Protein 5A8U (pdb70)

Solvent-accessible surface area: 14547 Å² total; per-residue (Å²): 214,38,168,88,87,84,130,147,109,136,99,106,56,82,81,108,154,96,52,91,108,73,46,38,25,124,7,40,0,19,0,3,0,0,0,21,4,104,82,36,18,1,0,0,4,0,30,64,2,21,21,11,4,34,24,76,5,82,15,99,21,0,14,20,1,1,131,92,14,61,19,202,154,53,107,85,79,42,99,27,16,8,83,84,3,29,90,26,23,72,146,99,160,39,34,123,74,46,142,130,97,4,44,2,8,4,72,0,0,6,0,5,0,31,8,7,3,54,42,109,31,0,68,4,34,18,38,5,35,65,48,24,9,23,45,50,131,128,164,38,46,25,68,146,220,82,23,103,108,73,7,87,96,4,78,11,22,112,119,12,79,72,1,124,100,117,115,146,38,15,0,26,1,21,80,7,132,10,51,75,128,130,0,4,97,34,0,13,3,7,2,32,0,67,10,114,63,110,43,112,100,104,42,78,19,72,187,32,41,197,68,2,109,56,10,87,150,70,79,112,65,68,26,35,28,46,107,61,25,129,38,0,15,75,92,12,0,93,90,91,112,9,5,1,22,34,72,185,48,155,59,50

B-factor: mean 13.14, std 9.51, range [2.96, 59.48]

Nearest PDB structures (foldseek):
  5a8u-assembly1_A  TM=1.004E+00  e=9.396E-57  Orgyia pseudotsugata cypovirus 5
  5a99-assembly1_A  TM=9.406E-01  e=1.072E-22  Operophtera brumata cypovirus 19
  4otv-assembly1_A  TM=9.245E-01  e=1.984E-17  Operophtera brumata cypovirus 18
  5axv-assembly1_A  TM=9.282E-01  e=4.298E-17  Bombyx mori cypovirus 1
  5a8s-assembly1_A  TM=8.450E-01  e=2.642E-14  Antheraea mylitta cypovirus 4

Secondary structure (DSSP, 8-state):
--SSHHHHHHHHHHHHHHHHGGGSTTS-EEEEEEEE-TTS-EEEEEEEESSEEEEEE-HHHHSSS-SSS--TTS-SS-TTSSHHHHHHHHSTT---S--SS-TTS-SEEEEEEESSB-GGG-EEEEE-TTSPEE-SSS--EE-TTT--SS-GGGB-GGGSEEEEETTEEEEEEEEEE-SSSSS-SS-EEEEEEEBPPSSSS-TTSGGGHHHHHHHTTSSPPEEEEESSHHHHIIIIIHHHT---B-TTS-B-

Sequence (252 aa):
HGLDDAQYLQQKAHNKRISEFRSSSNSGINVTVVLKYTNGVVQVYNWQGTEVIAGSLNRQLMKFPNYMNPDKHGRIEWPGEGVEHQHGLIRSNGGNGSYDIGAGDPYAMQFIVQGSVDWNATRLRFFGPDGSRWMPDDQGGASVRAGLLNAAEDIINSKMQPLYFCDRMAGKSYYVRFDDKYAPRFPTIGFEVYRYRVGATNEMGGESARTAVASLISFPTFSTAYVNEKVAVENFFQPRELVYQNSYGYTV

Organism: Orgyia pseudotsugata cypovirus (NCBI:txid31592)

Radius of gyration: 20.4 Å; Cα contacts (8 Å, |Δi|>4): 486; chains: 1; bounding box: 39×67×50 Å

Foldseek 3Di:
DPPCVVVVVVVVVVVCCVVCCLQPLPDKKKKKKWFAFPLFKIKIKIFIFRFKEKDWFALQRQWPPHPVEHPPVRHHADVQGPDQVLLCQLDPVRHPRHDPADSGQTFKMKIKIFTQWPLQPKFKFKAGNNRFGDDAPQPGGHDPVPDDPDDPVRRCSVQWAFFDDPPDGGITMHMDTCDSHSGHVRIIIIIMIGHDHPDDDDCCDDVNVVVNVVRHPPTDMDIYMDSHPVCCCVPPCVVVVHWDQDPVRDID

Structure (mmCIF, N/CA/C/O backbone):
data_5A8U
#
_entry.id   5A8U
#
_cell.length_a   102.320
_cell.length_b   102.320
_cell.length_c   102.320
_cell.angle_alpha   90.00
_cell.angle_beta   90.00
_cell.angle_gamma   90.00
#
_symmetry.space_group_name_H-M   'I 2 3'
#
loop_
_entity.id
_entity.type
_entity.pdbx_description
1 polymer POLYHEDRIN
2 water water
#
loop_
_atom_site.group_PDB
_atom_site.id
_atom_site.type_symbol
_atom_site.label_atom_id
_atom_site.label_alt_id
_atom_site.label_comp_id
_atom_site.label_asym_id
_atom_site.label_entity_id
_atom_site.label_seq_id
_atom_site.pdbx_PDB_ins_code
_atom_site.Cartn_x
_atom_site.Cartn_y
_atom_site.Cartn_z
_atom_site.occupancy
_atom_site.B_iso_or_equiv
_atom_site.auth_seq_id
_atom_site.auth_comp_id
_atom_site.auth_asym_id
_atom_site.auth_atom_id
_atom_site.pdbx_PDB_model_num
ATOM 4 N N . HIS A 1 2 ? 50.346 56.889 -16.941 1.00 43.82 2 HIS A N 1
ATOM 5 C CA . HIS A 1 2 ? 49.862 56.468 -15.643 1.00 46.05 2 HIS A CA 1
ATOM 6 C C . HIS A 1 2 ? 49.778 57.666 -14.739 1.00 37.20 2 HIS A C 1
ATOM 7 O O . HIS A 1 2 ? 50.303 58.745 -15.077 1.00 38.35 2 HIS A O 1
ATOM 14 N N . GLY A 1 3 ? 49.203 57.504 -13.556 1.00 42.22 3 GLY A N 1
ATOM 15 C CA . GLY A 1 3 ? 48.409 56.340 -13.259 1.00 35.98 3 GLY A CA 1
ATOM 16 C C . GLY A 1 3 ? 47.000 56.866 -13.338 1.00 26.22 3 GLY A C 1
ATOM 17 O O . GLY A 1 3 ? 46.562 57.653 -12.499 1.00 33.92 3 GLY A O 1
ATOM 18 N N . LEU A 1 4 ? 46.287 56.423 -14.360 1.00 25.49 4 LEU A N 1
ATOM 19 C CA . LEU A 1 4 ? 44.920 56.859 -14.580 1.00 27.34 4 LEU A CA 1
ATOM 20 C C . LEU A 1 4 ? 43.930 56.259 -13.589 1.00 25.89 4 LEU A C 1
ATOM 21 O O . LEU A 1 4 ? 42.954 56.906 -13.214 1.00 23.67 4 LEU A O 1
ATOM 26 N N . ASP A 1 5 ? 44.152 55.006 -13.206 1.00 14.70 5 ASP A N 1
ATOM 27 C CA . ASP A 1 5 ? 43.147 54.290 -12.415 1.00 9.84 5 ASP A CA 1
ATOM 28 C C . ASP A 1 5 ? 43.670 53.741 -11.091 1.00 14.39 5 ASP A C 1
ATOM 29 O O . ASP A 1 5 ? 43.165 52.737 -10.584 1.00 11.19 5 ASP A O 1
ATOM 34 N N . ASP A 1 6 ? 44.667 54.413 -10.528 1.00 11.90 6 ASP A N 1
ATOM 35 C CA . ASP A 1 6 ? 45.209 54.021 -9.235 1.00 11.58 6 ASP A CA 1
ATOM 36 C C . ASP A 1 6 ? 44.153 54.035 -8.118 1.00 15.21 6 ASP A C 1
ATOM 37 O O . ASP A 1 6 ? 44.214 53.224 -7.189 1.00 10.66 6 ASP A O 1
ATOM 42 N N . ALA A 1 7 ? 43.182 54.940 -8.200 1.00 11.36 7 ALA A N 1
ATOM 43 C CA . ALA A 1 7 ? 42.147 54.999 -7.161 1.00 13.22 7 ALA A CA 1
ATOM 44 C C . ALA A 1 7 ? 41.234 53.763 -7.208 1.00 12.15 7 ALA A C 1
ATOM 45 O O . ALA A 1 7 ? 40.853 53.204 -6.168 1.00 10.33 7 ALA A O 1
ATOM 47 N N . GLN A 1 8 ? 40.868 53.349 -8.415 1.00 10.22 8 GLN A N 1
ATOM 48 C CA . GLN A 1 8 ? 40.065 52.139 -8.578 1.00 9.75 8 GLN A CA 1
ATOM 49 C C . GLN A 1 8 ? 40.861 50.921 -8.124 1.00 11.35 8 GLN A C 1
ATOM 50 O O . GLN A 1 8 ? 40.333 50.017 -7.474 1.00 10.96 8 GLN A O 1
ATOM 56 N N . TYR A 1 9 ? 42.138 50.894 -8.482 1.00 8.32 9 TYR A N 1
ATOM 57 C CA . TYR A 1 9 ? 43.030 49.817 -8.056 1.00 7.51 9 TYR A CA 1
ATOM 58 C C . TYR A 1 9 ? 43.101 49.749 -6.531 1.00 10.05 9 TYR A C 1
ATOM 59 O O . TYR A 1 9 ? 42.941 48.677 -5.965 1.00 9.96 9 TYR A O 1
ATOM 68 N N . LEU A 1 10 ? 43.333 50.892 -5.877 1.00 10.03 10 LEU A N 1
ATOM 69 C CA . LEU A 1 10 ? 43.486 50.910 -4.412 1.00 9.38 10 LEU A CA 1
ATOM 70 C C . LEU A 1 10 ? 42.211 50.465 -3.720 1.00 12.85 10 LEU A C 1
ATOM 71 O O . LEU A 1 10 ? 42.251 49.733 -2.726 1.00 12.80 10 LEU A O 1
ATOM 76 N N . GLN A 1 11 ? 41.081 50.906 -4.256 1.00 9.32 11 GLN A N 1
ATOM 77 C CA . GLN A 1 11 ? 39.789 50.583 -3.681 1.00 7.81 11 GLN A CA 1
ATOM 78 C C . GLN A 1 11 ? 39.567 49.082 -3.764 1.00 12.59 11 GLN A C 1
ATOM 79 O O . GLN A 1 11 ? 39.137 48.464 -2.793 1.00 10.95 11 GLN A O 1
ATOM 85 N N . GLN A 1 12 ? 39.877 48.490 -4.914 1.00 9.48 12 GLN A N 1
ATOM 86 C CA . GLN A 1 12 ? 39.784 47.038 -5.035 1.00 7.68 12 GLN A CA 1
ATOM 87 C C . GLN A 1 12 ? 40.732 46.332 -4.056 1.00 12.29 12 GLN A C 1
ATOM 88 O O . GLN A 1 12 ? 40.343 45.371 -3.417 1.00 8.35 12 GLN A O 1
ATOM 94 N N . LYS A 1 13 ? 41.970 46.815 -3.952 1.00 10.75 13 LYS A N 1
ATOM 95 C CA . LYS A 1 13 ? 42.918 46.298 -2.962 1.00 13.95 13 LYS A CA 1
ATOM 96 C C . LYS A 1 13 ? 42.419 46.413 -1.508 1.00 13.28 13 LYS A C 1
ATOM 97 O O . LYS A 1 13 ? 42.589 45.480 -0.718 1.00 16.82 13 LYS A O 1
ATOM 103 N N . ALA A 1 14 ? 41.819 47.553 -1.158 1.00 12.34 14 ALA A N 1
ATOM 104 C CA . ALA A 1 14 ? 41.245 47.757 0.176 1.00 12.85 14 ALA A CA 1
ATOM 105 C C . ALA A 1 14 ? 40.076 46.807 0.429 1.00 16.79 14 ALA A C 1
ATOM 106 O O . ALA A 1 14 ? 39.899 46.298 1.538 1.00 15.97 14 ALA A O 1
ATOM 108 N N . HIS A 1 15 ? 39.279 46.574 -0.609 1.00 12.50 15 HIS A N 1
ATOM 109 C CA . HIS A 1 15 ? 38.198 45.598 -0.546 1.00 12.33 15 HIS A CA 1
ATOM 110 C C . HIS A 1 15 ? 38.734 44.190 -0.329 1.00 14.99 15 HIS A C 1
ATOM 111 O O . HIS A 1 15 ? 38.222 43.448 0.522 1.00 11.76 15 HIS A O 1
ATOM 118 N N . ASN A 1 16 ? 39.760 43.815 -1.095 1.00 8.61 16 ASN A N 1
ATOM 119 C CA . ASN A 1 16 ? 40.359 42.490 -0.956 1.00 12.15 16 ASN A CA 1
ATOM 120 C C . ASN A 1 16 ? 40.990 42.283 0.415 1.00 16.60 16 ASN A C 1
ATOM 121 O O . ASN A 1 16 ? 40.883 41.197 0.987 1.00 15.50 16 ASN A O 1
ATOM 126 N N . LYS A 1 17 ? 41.641 43.328 0.932 1.00 15.00 17 LYS A N 1
ATOM 127 C CA . LYS A 1 17 ? 42.279 43.274 2.251 1.00 16.50 17 LYS A CA 1
ATOM 128 C C . LYS A 1 17 ? 41.233 43.124 3.344 1.00 18.20 17 LYS A C 1
ATOM 129 O O . LYS A 1 17 ? 41.395 42.330 4.273 1.00 19.07 17 LYS A O 1
ATOM 135 N N . ARG A 1 18 ? 40.164 43.900 3.236 1.00 16.56 18 ARG A N 1
ATOM 136 C CA . ARG A 1 18 ? 39.108 43.871 4.238 1.00 20.07 18 ARG A CA 1
ATOM 137 C C . ARG A 1 18 ? 38.521 42.470 4.351 1.00 22.04 18 ARG A C 1
ATOM 138 O O . ARG A 1 18 ? 38.430 41.900 5.439 1.00 16.70 18 ARG A O 1
ATOM 146 N N . ILE A 1 19 ? 38.121 41.915 3.215 1.00 15.49 19 ILE A N 1
ATOM 147 C CA . ILE A 1 19 ? 37.427 40.632 3.220 1.00 18.36 19 ILE A CA 1
ATOM 148 C C . ILE A 1 19 ? 38.339 39.502 3.724 1.00 19.81 19 ILE A C 1
ATOM 149 O O . ILE A 1 19 ? 37.894 38.609 4.439 1.00 21.36 19 ILE A O 1
ATOM 154 N N . SER A 1 20 ? 39.616 39.564 3.370 1.00 15.14 20 SER A N 1
ATOM 155 C CA . SER A 1 20 ? 40.576 38.535 3.761 1.00 16.70 20 SER A CA 1
ATOM 156 C C . SER A 1 20 ? 40.969 38.623 5.236 1.00 18.70 20 SER A C 1
ATOM 157 O O . SER A 1 20 ? 41.114 37.600 5.917 1.00 25.36 20 SER A O 1
ATOM 160 N N . GLU A 1 21 ? 41.156 39.845 5.726 1.00 15.89 21 GLU A N 1
ATOM 161 C CA . GLU A 1 21 ? 41.571 40.035 7.104 1.00 14.22 21 GLU A CA 1
ATOM 162 C C . GLU A 1 21 ? 40.407 39.955 8.087 1.00 13.16 21 GLU A C 1
ATOM 163 O O . GLU A 1 21 ? 40.616 39.689 9.268 1.00 13.47 21 GLU A O 1
ATOM 169 N N . PHE A 1 22 ? 39.188 40.160 7.595 1.00 17.14 22 PHE A N 1
ATOM 170 C CA . PHE A 1 22 ? 38.012 40.119 8.456 1.00 17.05 22 PHE A CA 1
ATOM 171 C C . PHE A 1 22 ? 37.833 38.767 9.153 1.00 13.57 22 PHE A C 1
ATOM 172 O O . PHE A 1 22 ? 37.241 38.690 10.233 1.00 11.00 22 PHE A O 1
ATOM 180 N N . ARG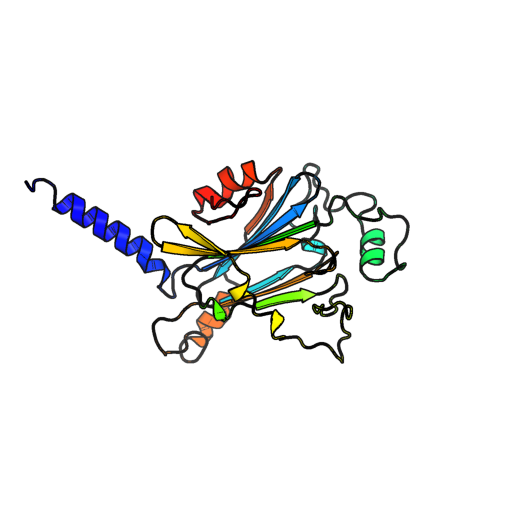 A 1 23 ? 38.336 37.704 8.530 1.00 13.35 23 ARG A N 1
ATOM 181 C CA . ARG A 1 23 ? 38.308 36.382 9.147 1.00 16.32 23 ARG A CA 1
ATOM 182 C C . ARG A 1 23 ? 38.900 36.408 10.559 1.00 14.03 23 ARG A C 1
ATOM 183 O O . ARG A 1 23 ? 38.564 35.567 11.386 1.00 9.92 23 ARG A O 1
ATOM 191 N N . SER A 1 24 ? 39.787 37.368 10.821 1.00 12.52 24 SER A N 1
ATOM 192 C CA . SER A 1 24 ? 40.411 37.515 12.136 1.00 12.10 24 SER A CA 1
ATOM 193 C C . SER A 1 24 ? 39.511 38.151 13.186 1.00 13.24 24 SER A C 1
ATOM 194 O O . SER A 1 24 ? 39.850 38.115 14.370 1.00 11.54 24 SER A O 1
ATOM 197 N N . SER A 1 25 ? 38.390 38.744 12.761 1.00 10.62 25 SER A N 1
ATOM 198 C CA . SER A 1 25 ? 37.466 39.419 13.687 1.00 9.88 25 SER A CA 1
ATOM 199 C C . SER A 1 25 ? 36.723 38.380 14.508 1.00 11.34 25 SER A C 1
ATOM 200 O O . SER A 1 25 ? 36.291 37.371 13.962 1.00 10.23 25 SER A O 1
ATOM 203 N N . SER A 1 26 ? 36.573 38.629 15.811 1.00 13.53 26 SER A N 1
ATOM 204 C CA . SER A 1 26 ? 35.789 37.736 16.642 1.00 14.19 26 SER A CA 1
ATOM 205 C C . SER A 1 26 ? 34.338 37.698 16.190 1.00 14.67 26 SER A C 1
ATOM 206 O O . SER A 1 26 ? 33.594 36.840 16.621 1.00 14.67 26 SER A O 1
ATOM 209 N N . ASN A 1 27 ? 33.933 38.632 15.333 1.00 11.11 27 ASN A N 1
ATOM 210 C CA . ASN A 1 27 ? 32.556 38.646 14.847 1.00 9.95 27 ASN A CA 1
ATOM 211 C C . ASN A 1 27 ? 32.368 38.110 13.422 1.00 6.49 27 ASN A C 1
ATOM 212 O O . ASN A 1 27 ? 31.261 38.143 12.881 1.00 11.22 27 ASN A O 1
ATOM 217 N N . SER A 1 28 ? 33.452 37.598 12.839 1.00 6.75 28 SER A N 1
ATOM 218 C CA . SER A 1 28 ? 33.350 36.812 11.609 1.00 8.82 28 SER A CA 1
ATOM 219 C C . SER A 1 28 ? 32.968 35.386 11.972 1.00 11.22 28 SER A C 1
ATOM 220 O O . SER A 1 28 ? 32.877 35.034 13.151 1.00 11.59 28 SER A O 1
ATOM 223 N N . GLY A 1 29 ? 32.748 34.561 10.960 1.00 10.77 29 GLY A N 1
ATOM 224 C CA . GLY A 1 29 ? 32.372 33.185 11.201 1.00 12.18 29 GLY A CA 1
ATOM 225 C C . GLY A 1 29 ? 33.515 32.195 11.126 1.00 7.88 29 GLY A C 1
ATOM 226 O O . GLY A 1 29 ? 34.436 32.346 10.327 1.00 11.99 29 GLY A O 1
ATOM 227 N N . ILE A 1 30 ? 33.455 31.180 11.984 1.00 7.80 30 ILE A N 1
ATOM 228 C CA . ILE A 1 30 ? 34.288 29.994 11.852 1.00 5.42 30 ILE A CA 1
ATOM 229 C C . ILE A 1 30 ? 33.326 28.873 11.476 1.00 7.75 30 ILE A C 1
ATOM 230 O O . ILE A 1 30 ? 32.181 28.861 11.935 1.00 9.28 30 ILE A O 1
ATOM 235 N N . ASN A 1 31 ? 33.772 27.971 10.606 1.00 7.68 31 ASN A N 1
ATOM 236 C CA . ASN A 1 31 ? 32.920 26.896 10.101 1.00 7.83 31 ASN A CA 1
ATOM 237 C C . ASN A 1 31 ? 33.537 25.551 10.408 1.00 8.11 31 ASN A C 1
ATOM 238 O O . ASN A 1 31 ? 34.740 25.362 10.276 1.00 8.46 31 ASN A O 1
ATOM 243 N N . VAL A 1 32 ? 32.698 24.618 10.819 1.00 6.36 32 VAL A N 1
ATOM 244 C CA . VAL A 1 32 ? 33.105 23.237 10.982 1.00 5.78 32 VAL A CA 1
ATOM 245 C C . VAL A 1 32 ? 32.132 22.425 10.153 1.00 4.19 32 VAL A C 1
ATOM 246 O O . VAL A 1 32 ? 30.919 22.582 10.283 1.00 5.61 32 VAL A O 1
ATOM 250 N N . THR A 1 33 ? 32.665 21.590 9.267 1.00 4.17 33 THR A N 1
ATOM 251 C CA . THR A 1 33 ? 31.839 20.753 8.421 1.00 5.18 33 THR A CA 1
ATOM 252 C C . THR A 1 33 ? 32.243 19.294 8.621 1.00 6.84 33 THR A C 1
ATOM 253 O O . THR A 1 33 ? 33.433 18.944 8.653 1.00 5.31 33 THR A O 1
ATOM 257 N N . VAL A 1 34 ? 31.241 18.458 8.832 1.00 5.40 34 VAL A N 1
ATOM 258 C CA . VAL A 1 34 ? 31.460 17.024 8.824 1.00 5.81 34 VAL A CA 1
ATOM 259 C C . VAL A 1 34 ? 30.837 16.482 7.557 1.00 5.79 34 VAL A C 1
ATOM 260 O O . VAL A 1 34 ? 29.651 16.706 7.290 1.00 5.56 34 VAL A O 1
ATOM 264 N N . VAL A 1 35 ? 31.648 15.801 6.756 1.00 4.73 35 VAL A N 1
ATOM 265 C CA . VAL A 1 35 ? 31.145 15.201 5.530 1.00 3.92 35 VAL A CA 1
ATOM 266 C C . VAL A 1 35 ? 31.237 13.695 5.640 1.00 4.91 35 VAL A C 1
ATOM 267 O O . VAL A 1 35 ? 32.329 13.147 5.742 1.00 5.69 35 VAL A O 1
ATOM 271 N N . LEU A 1 36 ? 30.094 13.028 5.635 1.00 3.52 36 LEU A N 1
ATOM 272 C CA . LEU A 1 36 ? 30.072 11.572 5.782 1.00 4.93 36 LEU A CA 1
ATOM 273 C C . LEU A 1 36 ? 29.959 10.918 4.425 1.00 5.42 36 LEU A C 1
ATOM 274 O O . LEU A 1 36 ? 29.190 11.379 3.590 1.00 5.85 36 LEU A O 1
ATOM 279 N N . LYS A 1 37 ? 30.724 9.850 4.203 1.00 4.80 37 LYS A N 1
ATOM 280 C CA . LYS A 1 37 ? 30.750 9.233 2.881 1.00 4.81 37 LYS A CA 1
ATOM 281 C C . LYS A 1 37 ? 30.187 7.822 2.936 1.00 5.66 37 LYS A 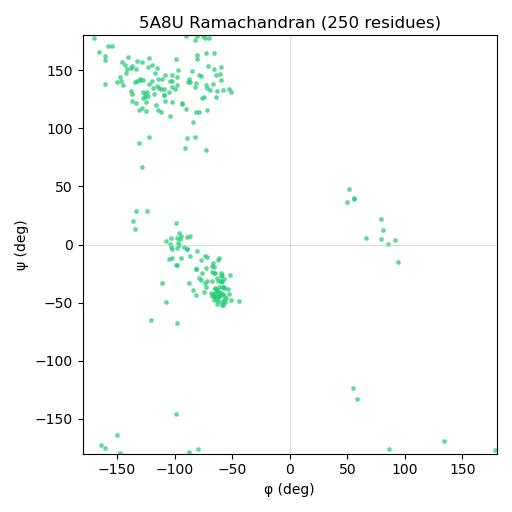C 1
ATOM 282 O O . LYS A 1 37 ? 30.517 7.059 3.856 1.00 6.38 37 LYS A O 1
ATOM 288 N N . TYR A 1 38 ? 29.352 7.492 1.951 1.00 3.42 38 TYR A N 1
ATOM 289 C CA . TYR A 1 38 ? 28.641 6.216 1.898 1.00 6.44 38 TYR A CA 1
ATOM 290 C C . TYR A 1 38 ? 29.045 5.471 0.639 1.00 6.64 38 TYR A C 1
ATOM 291 O O . TYR A 1 38 ? 29.476 6.082 -0.331 1.00 6.69 38 TYR A O 1
ATOM 300 N N . THR A 1 39 ? 28.931 4.151 0.680 1.00 5.67 39 THR A N 1
ATOM 301 C CA . THR A 1 39 ? 29.456 3.325 -0.403 1.00 6.04 39 THR A CA 1
ATOM 302 C C . THR A 1 39 ? 28.639 3.424 -1.692 1.00 8.39 39 THR A C 1
ATOM 303 O O . THR A 1 39 ? 29.085 2.963 -2.734 1.00 12.39 39 THR A O 1
ATOM 307 N N . ASN A 1 40 ? 27.461 4.037 -1.619 1.00 8.29 40 ASN A N 1
ATOM 308 C CA . ASN A 1 40 ? 26.682 4.343 -2.825 1.00 6.62 40 ASN A CA 1
ATOM 309 C C . ASN A 1 40 ? 27.016 5.720 -3.435 1.00 6.30 40 ASN A C 1
ATOM 310 O O . ASN A 1 40 ? 26.369 6.158 -4.388 1.00 10.63 40 ASN A O 1
ATOM 315 N N . GLY A 1 41 ? 28.032 6.382 -2.889 1.00 5.37 41 GLY A N 1
ATOM 316 C CA . GLY A 1 41 ? 28.491 7.662 -3.411 1.00 6.78 41 GLY A CA 1
ATOM 317 C C . GLY A 1 41 ? 27.858 8.856 -2.711 1.00 5.74 41 GLY A C 1
ATOM 318 O O . GLY A 1 41 ? 28.315 9.982 -2.866 1.00 4.34 41 GLY A O 1
ATOM 319 N N . VAL A 1 42 ? 26.782 8.634 -1.961 1.00 3.26 42 VAL A N 1
ATOM 320 C CA . VAL A 1 42 ? 26.133 9.736 -1.257 1.00 5.83 42 VAL A CA 1
ATOM 321 C C . VAL A 1 42 ? 27.117 10.402 -0.287 1.00 5.74 42 VAL A C 1
ATOM 322 O O . VAL A 1 42 ? 27.958 9.731 0.332 1.00 4.97 42 VAL A O 1
ATOM 326 N N . VAL A 1 43 ? 27.038 11.730 -0.184 1.00 5.55 43 VAL A N 1
ATOM 327 C CA . VAL A 1 43 ? 27.727 12.413 0.912 1.00 5.43 43 VAL A CA 1
ATOM 328 C C . VAL A 1 43 ? 26.698 13.136 1.762 1.00 7.31 43 VAL A C 1
ATOM 329 O O . VAL A 1 43 ? 25.776 13.771 1.228 1.00 8.69 43 VAL A O 1
ATOM 333 N N . GLN A 1 44 ? 26.822 12.994 3.081 1.00 4.51 44 GLN A N 1
ATOM 334 C CA . GLN A 1 44 ? 25.934 13.708 3.988 1.00 4.78 44 GLN A CA 1
ATOM 335 C C . GLN A 1 44 ? 26.734 14.781 4.689 1.00 5.67 44 GLN A C 1
ATOM 336 O O . GLN A 1 44 ? 27.784 14.499 5.270 1.00 6.43 44 GLN A O 1
ATOM 342 N N . VAL A 1 45 ? 26.212 16.003 4.647 1.00 3.04 45 VAL A N 1
ATOM 343 C CA . VAL A 1 45 ? 26.909 17.188 5.128 1.00 4.36 45 VAL A CA 1
ATOM 344 C C . VAL A 1 45 ? 26.233 17.746 6.370 1.00 5.75 45 VAL A C 1
ATOM 345 O O . VAL A 1 45 ? 25.011 17.890 6.416 1.00 5.39 45 VAL A O 1
ATOM 349 N N . TYR A 1 46 ? 27.043 18.060 7.371 1.00 4.79 46 TYR A N 1
ATOM 350 C CA . TYR A 1 46 ? 26.609 18.857 8.508 1.00 6.01 46 TYR A CA 1
ATOM 351 C C . TYR A 1 46 ? 27.588 20.003 8.646 1.00 6.80 46 TYR A C 1
ATOM 352 O O . TYR A 1 46 ? 28.794 19.777 8.721 1.00 5.71 46 TYR A O 1
ATOM 361 N N . ASN A 1 47 ? 27.068 21.229 8.668 1.00 5.27 47 ASN A N 1
ATOM 362 C CA . ASN A 1 47 ? 27.871 22.444 8.758 1.00 5.97 47 ASN A CA 1
ATOM 363 C C . ASN A 1 47 ? 27.434 23.316 9.941 1.00 8.04 47 ASN A C 1
ATOM 364 O O . ASN A 1 47 ? 26.303 23.787 9.991 1.00 8.16 47 ASN A O 1
ATOM 369 N N . TRP A 1 48 ? 28.333 23.472 10.908 1.00 7.47 48 TRP A N 1
ATOM 370 C CA . TRP A 1 48 ? 28.127 24.354 12.066 1.00 8.09 48 TRP A CA 1
ATOM 371 C C . TRP A 1 48 ? 28.896 25.673 11.889 1.00 7.53 48 TRP A C 1
ATOM 372 O O . TRP A 1 48 ? 29.985 25.688 11.322 1.00 9.31 48 TRP A O 1
ATOM 383 N N . GLN A 1 49 ? 28.340 26.777 12.394 1.00 8.38 49 GLN A N 1
ATOM 384 C CA . GLN A 1 49 ? 29.029 28.059 12.358 1.00 9.13 49 GLN A CA 1
ATOM 385 C C . GLN A 1 49 ? 29.031 28.644 13.762 1.00 8.73 49 GLN A C 1
ATOM 386 O O . GLN A 1 49 ? 28.186 28.297 14.586 1.00 7.81 49 GLN A O 1
ATOM 392 N N . GLY A 1 50 ? 29.975 29.535 14.039 1.00 8.10 50 GLY A N 1
ATOM 393 C CA . GLY A 1 50 ? 30.014 30.204 15.331 1.00 6.27 50 GLY A CA 1
ATOM 394 C C . GLY A 1 50 ? 31.035 31.325 15.284 1.00 7.56 50 GLY A C 1
ATOM 395 O O . GLY A 1 50 ? 31.691 31.517 14.276 1.00 7.75 50 GLY A O 1
ATOM 396 N N . THR A 1 51 ? 31.162 32.070 16.374 1.00 4.23 51 THR A N 1
ATOM 397 C CA . THR A 1 51 ? 32.078 33.195 16.406 1.00 6.87 51 THR A CA 1
ATOM 398 C C . THR A 1 51 ? 33.304 32.887 17.263 1.00 10.72 51 THR A C 1
ATOM 399 O O . THR A 1 51 ? 34.421 33.083 16.816 1.00 8.99 51 THR A O 1
ATOM 403 N N . GLU A 1 52 ? 33.095 32.383 18.478 1.00 6.75 52 GLU A N 1
ATOM 404 C CA . GLU A 1 52 ? 34.191 32.176 19.428 1.00 3.68 52 GLU A CA 1
ATOM 405 C C . GLU A 1 52 ? 34.463 30.701 19.654 1.00 6.52 52 GLU A C 1
ATOM 406 O O . GLU A 1 52 ? 35.593 30.286 19.920 1.00 5.10 52 GLU A O 1
ATOM 412 N N . VAL A 1 53 ? 33.400 29.913 19.597 1.00 7.84 53 VAL A N 1
ATOM 413 C CA . VAL A 1 53 ? 33.507 28.502 19.882 1.00 8.76 53 VAL A CA 1
ATOM 414 C C . VAL A 1 53 ? 32.505 27.766 19.009 1.00 10.88 53 VAL A C 1
ATOM 415 O O . VAL A 1 53 ? 31.389 28.236 18.743 1.00 11.32 53 VAL A O 1
ATOM 419 N N . ILE A 1 54 ? 32.927 26.622 18.516 1.00 6.12 54 ILE A N 1
ATOM 420 C CA . ILE A 1 54 ? 32.016 25.790 17.771 1.00 5.49 54 ILE A CA 1
ATOM 421 C C . ILE A 1 54 ? 32.172 24.365 18.288 1.00 7.26 54 ILE A C 1
ATOM 422 O O . ILE A 1 54 ? 33.261 23.807 18.271 1.00 9.62 54 ILE A O 1
ATOM 427 N N . ALA A 1 55 ? 31.067 23.799 18.763 1.00 6.56 55 ALA A N 1
ATOM 428 C CA . ALA A 1 55 ? 31.081 22.528 19.461 1.00 5.72 55 ALA A CA 1
ATOM 429 C C . ALA A 1 55 ? 29.848 21.772 19.012 1.00 6.78 55 ALA A C 1
ATOM 430 O O . ALA A 1 55 ? 28.825 22.374 18.691 1.00 8.10 55 ALA A O 1
ATOM 432 N N . GLY A 1 56 ? 29.925 20.449 19.013 1.00 5.33 56 GLY A N 1
ATOM 433 C CA . GLY A 1 56 ? 28.787 19.689 18.547 1.00 5.93 56 GLY A CA 1
ATOM 434 C C . GLY A 1 56 ? 29.103 18.210 18.583 1.00 5.55 56 GLY A C 1
ATOM 435 O O . GLY A 1 56 ? 30.180 17.806 19.037 1.00 6.12 56 GLY A O 1
ATOM 436 N N . SER A 1 57 ? 28.151 17.414 18.114 1.00 6.14 57 SER A N 1
ATOM 437 C CA . SER A 1 57 ? 28.283 15.973 18.147 1.00 4.71 57 SER A CA 1
ATOM 438 C C . SER A 1 57 ? 27.312 15.353 17.152 1.00 4.65 57 SER A C 1
ATOM 439 O O . SER A 1 57 ? 26.360 15.997 16.718 1.00 6.20 57 SER A O 1
ATOM 442 N N . LEU A 1 58 ? 27.554 14.099 16.797 1.00 4.60 58 LEU A N 1
ATOM 443 C CA . LEU A 1 58 ? 26.583 13.352 16.012 1.00 5.86 58 LEU A CA 1
ATOM 444 C C . LEU A 1 58 ? 26.482 11.954 16.596 1.00 5.38 58 LEU A C 1
ATOM 445 O O . LEU A 1 58 ? 27.496 11.258 16.710 1.00 7.81 58 LEU A O 1
ATOM 450 N N . ASN A 1 59 ? 25.280 11.534 16.978 1.00 7.02 59 ASN A N 1
ATOM 451 C CA . ASN A 1 59 ? 25.113 10.139 17.379 1.00 5.70 59 ASN A CA 1
ATOM 452 C C . ASN A 1 59 ? 24.799 9.234 16.182 1.00 5.51 59 ASN A C 1
ATOM 453 O O . ASN A 1 59 ? 24.763 9.703 15.028 1.00 6.56 59 ASN A O 1
ATOM 458 N N . ARG A 1 60 ? 24.591 7.935 16.416 1.00 6.23 60 ARG A N 1
ATOM 459 C CA . ARG A 1 60 ? 24.434 7.040 15.261 1.00 8.51 60 ARG A CA 1
ATOM 460 C C . ARG A 1 60 ? 23.222 7.404 14.409 1.00 5.74 60 ARG A C 1
ATOM 461 O O . ARG A 1 60 ? 23.252 7.252 13.178 1.00 6.98 60 ARG A O 1
ATOM 469 N N . GLN A 1 61 ? 22.177 7.931 15.037 1.00 4.93 61 GLN A N 1
ATOM 470 C CA . GLN A 1 61 ? 20.981 8.302 14.278 1.00 5.31 61 GLN A CA 1
ATOM 471 C C . GLN A 1 61 ? 21.277 9.344 13.199 1.00 6.46 61 GLN A C 1
ATOM 472 O O . GLN A 1 61 ? 20.630 9.353 12.156 1.00 7.62 61 GLN A O 1
ATOM 478 N N . LEU A 1 62 ? 22.254 10.213 13.453 1.00 6.94 62 LEU A N 1
ATOM 479 C CA . LEU A 1 62 ? 22.666 11.200 12.451 1.00 6.60 62 LEU A CA 1
ATOM 480 C C . LEU A 1 62 ? 23.916 10.807 11.646 1.00 7.04 62 LEU A C 1
ATOM 481 O O . LEU A 1 62 ? 24.165 11.375 10.588 1.00 5.77 62 LEU A O 1
ATOM 486 N N . MET A 1 63 ? 24.698 9.847 12.140 1.00 4.56 63 MET A N 1
ATOM 487 C CA . MET A 1 63 ? 25.852 9.382 11.368 1.00 5.32 63 MET A CA 1
ATOM 488 C C . MET A 1 63 ? 25.411 8.551 10.165 1.00 4.49 63 MET A C 1
ATOM 489 O O . MET A 1 63 ? 26.091 8.522 9.140 1.00 5.58 63 MET A O 1
ATOM 494 N N . LYS A 1 64 ? 24.293 7.844 10.316 1.00 3.83 64 LYS A N 1
ATOM 495 C CA . LYS A 1 64 ? 23.753 7.013 9.247 1.00 5.58 64 LYS A CA 1
ATOM 496 C C . LYS A 1 64 ? 22.961 7.820 8.216 1.00 6.20 64 LYS A C 1
ATOM 497 O O . LYS A 1 64 ? 22.586 8.971 8.442 1.00 7.59 64 LYS A O 1
ATOM 503 N N . PHE A 1 65 ? 22.742 7.203 7.069 1.00 4.34 65 PHE A N 1
ATOM 504 C CA . PHE A 1 65 ? 21.838 7.732 6.057 1.00 6.95 65 PHE A CA 1
ATOM 505 C C . PHE A 1 65 ? 20.882 6.605 5.642 1.00 6.32 65 PHE A C 1
ATOM 506 O O . PHE A 1 65 ? 21.296 5.444 5.589 1.00 7.84 65 PHE A O 1
ATOM 514 N N . PRO A 1 66 ? 19.598 6.921 5.409 1.00 5.58 66 PRO A N 1
ATOM 515 C CA . PRO A 1 66 ? 18.933 8.201 5.657 1.00 5.33 66 PRO A CA 1
ATOM 516 C C . PRO A 1 66 ? 18.676 8.378 7.159 1.00 6.18 66 PRO A C 1
ATOM 517 O O . PRO A 1 66 ? 19.034 7.511 7.948 1.00 6.19 66 PRO A O 1
ATOM 521 N N . ASN A 1 67 ? 18.079 9.496 7.551 1.00 6.42 67 ASN A N 1
ATOM 522 C CA . ASN A 1 67 ? 17.743 9.704 8.957 1.00 5.83 67 ASN A CA 1
ATOM 523 C C . ASN A 1 67 ? 16.668 10.776 9.105 1.00 9.45 67 ASN A C 1
ATOM 524 O O . ASN A 1 67 ? 16.153 11.271 8.103 1.00 5.08 67 ASN A O 1
ATOM 529 N N . TYR A 1 68 ? 16.332 11.140 10.339 1.00 5.09 68 TYR A N 1
ATOM 530 C CA . TYR A 1 68 ? 15.244 12.089 10.535 1.00 6.82 68 TYR A CA 1
ATOM 531 C C . TYR A 1 68 ? 15.554 13.472 9.968 1.00 5.15 68 TYR A C 1
ATOM 532 O O . TYR A 1 68 ? 14.634 14.245 9.632 1.00 6.92 68 TYR A O 1
ATOM 541 N N . MET A 1 69 ? 16.845 13.781 9.854 1.00 4.59 69 MET A N 1
ATOM 542 C CA . MET A 1 69 ? 17.281 15.079 9.340 1.00 6.69 69 MET A CA 1
ATOM 543 C C . MET A 1 69 ? 17.245 15.076 7.816 1.00 7.94 69 MET A C 1
ATOM 544 O O . MET A 1 69 ? 16.810 16.043 7.195 1.00 7.53 69 MET A O 1
ATOM 549 N N . ASN A 1 70 ? 17.721 13.987 7.225 1.00 5.32 70 ASN A N 1
ATOM 550 C CA . ASN A 1 70 ? 17.782 13.853 5.774 1.00 8.38 70 ASN A CA 1
ATOM 551 C C . ASN A 1 70 ? 17.200 12.523 5.331 1.00 8.34 70 ASN A C 1
ATOM 552 O O . ASN A 1 70 ? 17.920 11.537 5.204 1.00 7.33 70 ASN A O 1
ATOM 557 N N . PRO A 1 71 ? 15.877 12.485 5.122 1.00 7.22 71 PRO A N 1
ATOM 558 C CA . PRO A 1 71 ? 15.221 11.284 4.588 1.00 5.75 71 PRO A CA 1
ATOM 559 C C . PRO A 1 71 ? 15.682 11.010 3.171 1.00 10.44 71 PRO A C 1
ATOM 560 O O . PRO A 1 71 ? 16.274 11.886 2.533 1.00 10.13 71 PRO A O 1
ATOM 564 N N . ASP A 1 72 ? 15.424 9.809 2.675 1.00 8.54 72 ASP A N 1
ATOM 565 C CA . ASP A 1 72 ? 15.800 9.537 1.300 1.00 9.57 72 ASP A CA 1
ATOM 566 C C . ASP A 1 72 ? 14.743 10.141 0.364 1.00 13.02 72 ASP A C 1
ATOM 567 O O . ASP A 1 72 ? 13.814 10.824 0.809 1.00 13.16 72 ASP A O 1
ATOM 572 N N . LYS A 1 73 ? 14.911 9.896 -0.929 1.00 13.58 73 LYS A N 1
ATOM 573 C CA . LYS A 1 73 ? 14.055 10.496 -1.945 1.00 16.77 73 LYS A CA 1
ATOM 574 C C . LYS A 1 73 ? 12.591 10.121 -1.752 1.00 18.14 73 LYS A C 1
ATOM 575 O O . LYS A 1 73 ? 11.692 10.843 -2.189 1.00 22.15 73 LYS A O 1
ATOM 581 N N . HIS A 1 74 ? 12.349 8.998 -1.091 1.00 14.86 74 HIS A N 1
ATOM 582 C CA . HIS A 1 74 ? 10.984 8.552 -0.831 1.00 20.00 74 HIS A CA 1
ATOM 583 C C . HIS A 1 74 ? 10.448 8.984 0.536 1.00 20.53 74 HIS A C 1
ATOM 584 O O . HIS A 1 74 ? 9.365 8.553 0.943 1.00 22.56 74 HIS A O 1
ATOM 591 N N . GLY A 1 75 ? 11.205 9.819 1.248 1.00 13.98 75 GLY A N 1
ATOM 592 C CA . GLY A 1 75 ? 10.780 10.307 2.552 1.00 13.54 75 GLY A CA 1
ATOM 593 C C . GLY A 1 75 ? 11.005 9.358 3.716 1.00 12.12 75 GLY A C 1
ATOM 594 O O . GLY A 1 75 ? 10.483 9.568 4.819 1.00 12.43 75 GLY A O 1
ATOM 595 N N . ARG A 1 76 ? 11.790 8.312 3.479 1.00 12.75 76 ARG A N 1
ATOM 596 C CA . ARG A 1 76 ? 12.058 7.310 4.511 1.00 12.94 76 ARG A CA 1
ATOM 597 C C . ARG A 1 76 ? 13.243 7.719 5.383 1.00 7.88 76 ARG A C 1
ATOM 598 O O . ARG A 1 76 ? 14.243 8.232 4.878 1.00 11.67 76 ARG A O 1
ATOM 606 N N . ILE A 1 77 ? 13.132 7.489 6.688 1.00 9.35 77 ILE A N 1
ATOM 607 C CA . ILE A 1 77 ? 14.236 7.820 7.590 1.00 9.09 77 ILE A CA 1
ATOM 608 C C . ILE A 1 77 ? 15.021 6.590 8.019 1.00 11.76 77 ILE A C 1
ATOM 609 O O . ILE A 1 77 ? 16.000 6.708 8.752 1.00 10.84 77 ILE A O 1
ATOM 614 N N . GLU A 1 78 ? 14.583 5.417 7.568 1.00 10.23 78 GLU A N 1
ATOM 615 C CA . GLU A 1 78 ? 15.325 4.176 7.774 1.00 12.58 78 GLU A CA 1
ATOM 616 C C . GLU A 1 78 ? 15.182 3.304 6.536 1.00 9.68 78 GLU A C 1
ATOM 617 O O . GLU A 1 78 ? 14.203 3.416 5.793 1.00 11.71 78 GLU A O 1
ATOM 623 N N . TRP A 1 79 ? 16.156 2.428 6.313 1.00 8.32 79 TRP A N 1
ATOM 624 C CA . TRP A 1 79 ? 16.067 1.449 5.236 1.00 7.77 79 TRP A CA 1
ATOM 625 C C . TRP A 1 79 ? 15.848 0.058 5.824 1.00 12.15 79 TRP A C 1
ATOM 626 O O . TRP A 1 79 ? 16.338 -0.252 6.916 1.00 12.14 79 TRP A O 1
ATOM 637 N N . PRO A 1 80 ? 15.086 -0.780 5.118 1.00 13.68 80 PRO A N 1
ATOM 638 C CA . PRO A 1 80 ? 14.859 -2.147 5.602 1.00 14.25 80 PRO A CA 1
ATOM 639 C C . PRO A 1 80 ? 16.181 -2.845 5.897 1.00 11.59 80 PRO A C 1
ATOM 640 O O . PRO A 1 80 ? 17.116 -2.767 5.089 1.00 14.41 80 PRO A O 1
ATOM 644 N N . GLY A 1 81 ? 16.261 -3.509 7.046 1.00 12.44 81 GLY A N 1
ATOM 645 C CA . GLY A 1 81 ? 17.466 -4.227 7.420 1.00 9.78 81 GLY A CA 1
ATOM 646 C C . GLY A 1 81 ? 18.540 -3.307 7.962 1.00 10.63 81 GLY A C 1
ATOM 647 O O . GLY A 1 81 ? 19.660 -3.744 8.257 1.00 11.60 81 GLY A O 1
ATOM 648 N N . GLU A 1 82 ? 18.203 -2.030 8.109 1.00 8.58 82 GLU A N 1
ATOM 649 C CA . GLU A 1 82 ? 19.124 -1.057 8.660 1.00 9.67 82 GLU A CA 1
ATOM 650 C C . GLU A 1 82 ? 18.387 -0.228 9.710 1.00 10.78 82 GLU A C 1
ATOM 651 O O . GLU A 1 82 ? 18.711 0.931 9.955 1.00 10.74 82 GLU A O 1
ATOM 657 N N . GLY A 1 83 ? 17.390 -0.851 10.330 1.00 8.29 83 GLY A N 1
ATOM 658 C CA . GLY A 1 83 ? 16.605 -0.174 11.341 1.00 11.84 83 GLY A CA 1
ATOM 659 C C . GLY A 1 83 ? 17.072 -0.526 12.738 1.00 12.50 83 GLY A C 1
ATOM 660 O O . GLY A 1 83 ? 18.257 -0.748 12.960 1.00 11.80 83 GLY A O 1
ATOM 661 N N . VAL A 1 84 ? 16.138 -0.584 13.678 1.00 12.52 84 VAL A N 1
ATOM 662 C CA . VAL A 1 84 ? 16.488 -0.751 15.084 1.00 15.02 84 VAL A CA 1
ATOM 663 C C . VAL A 1 84 ? 17.270 -2.034 15.350 1.00 8.42 84 VAL A C 1
ATOM 664 O O . VAL A 1 84 ? 18.244 -2.024 16.114 1.00 11.27 84 VAL A O 1
ATOM 668 N N . GLU A 1 85 ? 16.872 -3.134 14.715 1.00 13.24 85 GLU A N 1
ATOM 669 C CA . GLU A 1 85 ? 17.551 -4.410 14.929 1.00 12.97 85 GLU A CA 1
ATOM 670 C C . GLU A 1 85 ? 19.015 -4.317 14.503 1.00 12.09 85 GLU A C 1
ATOM 671 O O . GLU A 1 85 ? 19.911 -4.788 15.198 1.00 10.26 85 GLU A O 1
ATOM 677 N N . HIS A 1 86 ? 19.240 -3.712 13.345 1.00 10.80 86 HIS A N 1
ATOM 678 C CA . HIS A 1 86 ? 20.583 -3.426 12.867 1.00 6.90 86 HIS A CA 1
ATOM 679 C C . HIS A 1 86 ? 21.375 -2.567 13.875 1.00 7.96 86 HIS A C 1
ATOM 680 O O . HIS A 1 86 ? 22.522 -2.887 14.210 1.00 5.42 86 HIS A O 1
ATOM 687 N N . GLN A 1 87 ? 20.763 -1.490 14.369 1.00 8.22 87 GLN A N 1
ATOM 688 C CA . GLN A 1 87 ? 21.439 -0.594 15.307 1.00 8.00 87 GLN A CA 1
ATOM 689 C C . GLN A 1 87 ? 21.825 -1.349 16.586 1.00 8.45 87 GLN A C 1
ATOM 690 O O . GLN A 1 87 ? 22.933 -1.191 17.111 1.00 8.57 87 GLN A O 1
ATOM 696 N N . HIS A 1 88 ? 20.925 -2.209 17.055 1.00 5.77 88 HIS A N 1
ATOM 697 C CA . HIS A 1 88 ? 21.225 -3.054 18.211 1.00 6.93 88 HIS A CA 1
ATOM 698 C C . HIS A 1 88 ? 22.446 -3.958 18.007 1.00 5.99 88 HIS A C 1
ATOM 699 O O . HIS A 1 88 ? 23.216 -4.159 18.939 1.00 8.09 88 HIS A O 1
ATOM 706 N N . GLY A 1 89 ? 22.622 -4.470 16.788 1.00 4.68 89 GLY A N 1
ATOM 707 C CA . GLY A 1 89 ? 23.759 -5.313 16.446 1.00 3.94 89 GLY A CA 1
ATOM 708 C C . GLY A 1 89 ? 25.046 -4.511 16.354 1.00 5.12 89 GLY A C 1
ATOM 709 O O . GLY A 1 89 ? 26.131 -5.069 16.448 1.00 7.20 89 GLY A O 1
ATOM 710 N N . LEU A 1 90 ? 24.940 -3.196 16.168 1.00 4.20 90 LEU A N 1
ATOM 711 C CA . LEU A 1 90 ? 26.130 -2.349 16.219 1.00 4.85 90 LEU A CA 1
ATOM 712 C C . LEU A 1 90 ? 26.494 -1.954 17.646 1.00 5.98 90 LEU A C 1
ATOM 713 O O . LEU A 1 90 ? 27.669 -1.912 18.011 1.00 6.67 90 LEU A O 1
ATOM 718 N N . ILE A 1 91 ? 25.478 -1.667 18.452 1.00 6.56 91 ILE A N 1
ATOM 719 C CA . ILE A 1 91 ? 25.687 -1.307 19.851 1.00 7.23 91 ILE A CA 1
ATOM 720 C C . ILE A 1 91 ? 26.444 -2.402 20.604 1.00 7.76 91 ILE A C 1
ATOM 721 O O . ILE A 1 91 ? 27.361 -2.125 21.380 1.00 7.09 91 ILE A O 1
ATOM 726 N N . ARG A 1 92 ? 26.042 -3.650 20.375 1.00 5.52 92 ARG A N 1
ATOM 727 C CA . ARG A 1 92 ? 26.631 -4.781 21.081 1.00 7.30 92 ARG A CA 1
ATOM 728 C C . ARG A 1 92 ? 26.874 -5.914 20.094 1.00 7.18 92 ARG A C 1
ATOM 729 O O . ARG A 1 92 ? 25.962 -6.302 19.351 1.00 6.65 92 ARG A O 1
ATOM 737 N N . SER A 1 93 ? 28.089 -6.448 20.110 1.00 7.21 93 SER A N 1
ATOM 738 C CA . SER A 1 93 ? 28.431 -7.617 19.285 1.00 7.19 93 SER A CA 1
ATOM 739 C C . SER A 1 93 ? 27.414 -8.734 19.478 1.00 4.98 93 SER A C 1
ATOM 740 O O . SER A 1 93 ? 27.083 -9.100 20.611 1.00 5.18 93 SER A O 1
ATOM 743 N N . ASN A 1 94 ? 26.920 -9.277 18.368 1.00 6.63 94 ASN A N 1
ATOM 744 C CA . ASN A 1 94 ? 25.897 -10.317 18.406 1.00 5.34 94 ASN A CA 1
ATOM 745 C C . ASN A 1 94 ? 24.712 -9.967 19.302 1.00 6.64 94 ASN A C 1
ATOM 746 O O . ASN A 1 94 ? 24.141 -10.851 19.951 1.00 9.24 94 ASN A O 1
ATOM 751 N N . GLY A 1 95 ? 24.345 -8.688 19.309 1.00 5.15 95 GLY A N 1
ATOM 752 C CA . GLY A 1 95 ? 23.186 -8.233 20.062 1.00 6.79 95 GLY A CA 1
ATOM 753 C C . GLY A 1 95 ? 22.017 -7.876 19.165 1.00 10.89 95 GLY A C 1
ATOM 754 O O . GLY A 1 95 ? 20.990 -7.400 19.631 1.00 9.04 95 GLY A O 1
ATOM 755 N N . GLY A 1 96 ? 22.193 -8.083 17.865 1.00 7.99 96 GLY A N 1
ATOM 756 C CA . GLY A 1 96 ? 21.173 -7.791 16.872 1.00 8.51 96 GLY A CA 1
ATOM 757 C C . GLY A 1 96 ? 20.222 -8.929 16.549 1.00 16.01 96 GLY A C 1
ATOM 758 O O . GLY A 1 96 ? 20.285 -9.998 17.147 1.00 10.88 96 GLY A O 1
ATOM 759 N N . ASN A 1 97 ? 19.287 -8.658 15.643 1.00 23.73 97 ASN A N 1
ATOM 760 C CA . ASN A 1 97 ? 18.547 -9.690 14.928 1.00 35.12 97 ASN A CA 1
ATOM 761 C C . ASN A 1 97 ? 18.190 -9.241 13.503 1.00 34.85 97 ASN A C 1
ATOM 762 O O . ASN A 1 97 ? 17.911 -8.069 13.274 1.00 29.25 97 ASN A O 1
ATOM 767 N N . GLY A 1 98 ? 18.201 -10.170 12.551 1.00 40.32 98 GLY A N 1
ATOM 768 C CA . GLY A 1 98 ? 17.603 -9.944 11.245 1.00 29.57 98 GLY A CA 1
ATOM 769 C C . GLY A 1 98 ? 17.978 -8.700 10.447 1.00 31.75 98 GLY A C 1
ATOM 770 O O . GLY A 1 98 ? 17.085 -8.005 9.970 1.00 30.10 98 GLY A O 1
ATOM 771 N N . SER A 1 99 ? 19.266 -8.394 10.314 1.00 16.56 99 SER A N 1
ATOM 772 C CA . SER A 1 99 ? 19.686 -7.171 9.616 1.00 16.12 99 SER A CA 1
ATOM 773 C C . SER A 1 99 ? 20.926 -7.342 8.733 1.00 12.79 99 SER A C 1
ATOM 774 O O . SER A 1 99 ? 21.670 -8.306 8.891 1.00 13.13 99 SER A O 1
ATOM 777 N N . TYR A 1 100 ? 21.141 -6.414 7.797 1.00 9.98 100 TYR A N 1
ATOM 778 C CA . TYR A 1 100 ? 22.356 -6.453 6.990 1.00 7.59 100 TYR A CA 1
ATOM 779 C C . TYR A 1 100 ? 23.562 -6.324 7.898 1.00 7.58 100 TYR A C 1
ATOM 780 O O . TYR A 1 100 ? 23.514 -5.637 8.912 1.00 10.33 100 TYR A O 1
ATOM 789 N N . ASP A 1 101 ? 24.653 -6.988 7.526 1.00 7.00 101 ASP A N 1
ATOM 790 C CA . ASP A 1 101 ? 25.847 -7.025 8.346 1.00 6.83 101 ASP A CA 1
ATOM 791 C C . ASP A 1 101 ? 26.455 -5.616 8.385 1.00 7.67 101 ASP A C 1
ATOM 792 O O . ASP A 1 101 ? 26.829 -5.129 9.445 1.00 8.08 101 ASP A O 1
ATOM 797 N N . ILE A 1 102 ? 26.531 -4.951 7.229 1.00 6.37 102 ILE A N 1
ATOM 798 C CA . ILE A 1 102 ? 26.956 -3.553 7.176 1.00 4.81 102 ILE A CA 1
ATOM 799 C C . ILE A 1 102 ? 25.888 -2.801 6.392 1.00 7.71 102 ILE A C 1
ATOM 800 O O . ILE A 1 102 ? 25.479 -3.238 5.322 1.00 9.34 102 ILE A O 1
ATOM 805 N N . GLY A 1 103 ? 25.427 -1.677 6.916 1.00 9.44 103 GLY A N 1
ATOM 806 C CA . GLY A 1 103 ? 24.361 -0.968 6.240 1.00 8.15 103 GLY A CA 1
ATOM 807 C C . GLY A 1 103 ? 24.900 -0.217 5.037 1.00 5.41 103 GLY A C 1
ATOM 808 O O . GLY A 1 103 ? 26.033 0.265 5.061 1.00 6.66 103 GLY A O 1
ATOM 809 N N . ALA A 1 104 ? 24.096 -0.149 3.976 1.00 7.69 104 ALA A N 1
ATOM 810 C CA . ALA A 1 104 ? 24.389 0.745 2.866 1.00 9.74 104 ALA A CA 1
ATOM 811 C C . ALA A 1 104 ? 24.489 2.144 3.429 1.00 9.56 104 ALA A C 1
ATOM 812 O O . ALA A 1 104 ? 25.208 2.996 2.888 1.00 11.33 104 ALA A O 1
ATOM 814 N N . GLY A 1 105 ? 23.750 2.378 4.512 1.00 6.31 105 GLY A N 1
ATOM 815 C CA . GLY A 1 105 ? 23.717 3.692 5.138 1.00 7.14 105 GLY A CA 1
ATOM 816 C C . GLY A 1 105 ? 24.656 3.867 6.320 1.00 8.86 105 GLY A C 1
ATOM 817 O O . GLY A 1 105 ? 24.573 4.868 7.047 1.00 7.37 105 GLY A O 1
ATOM 818 N N . ASP A 1 106 ? 25.545 2.902 6.529 1.00 5.61 106 ASP A N 1
ATOM 819 C CA . ASP A 1 106 ? 26.621 3.086 7.510 1.00 6.44 106 ASP A CA 1
ATOM 820 C C . ASP A 1 106 ? 27.828 3.704 6.818 1.00 6.16 106 ASP A C 1
ATOM 821 O O . ASP A 1 106 ? 28.390 3.113 5.904 1.00 6.63 106 ASP A O 1
ATOM 826 N N . PRO A 1 107 ? 28.217 4.920 7.231 1.00 5.27 107 PRO A N 1
ATOM 827 C CA . PRO A 1 107 ? 29.262 5.601 6.453 1.00 3.67 107 PRO A CA 1
ATOM 828 C C . PRO A 1 107 ? 30.606 4.871 6.517 1.00 5.11 107 PRO A C 1
ATOM 829 O O . PRO A 1 107 ? 30.879 4.227 7.521 1.00 4.80 107 PRO A O 1
ATOM 833 N N . TYR A 1 108 ? 31.434 4.979 5.478 1.00 3.45 108 TYR A N 1
ATOM 834 C CA . TYR A 1 108 ? 32.720 4.265 5.490 1.00 6.67 108 TYR A CA 1
ATOM 835 C C . TYR A 1 108 ? 33.891 5.192 5.809 1.00 6.62 108 TYR A C 1
ATOM 836 O O . TYR A 1 108 ? 35.007 4.732 6.089 1.00 8.03 108 TYR A O 1
ATOM 845 N N . ALA A 1 109 ? 33.627 6.493 5.790 1.00 6.65 109 ALA A N 1
ATOM 846 C CA . ALA A 1 109 ? 34.670 7.492 6.010 1.00 6.54 109 ALA A CA 1
ATOM 847 C C . ALA A 1 109 ? 34.030 8.841 6.286 1.00 5.53 109 ALA A C 1
ATOM 848 O O . ALA A 1 109 ? 32.835 9.036 6.039 1.00 4.63 109 ALA A O 1
ATOM 850 N N . MET A 1 110 ? 34.842 9.764 6.788 1.00 5.00 110 MET A N 1
ATOM 851 C CA . MET A 1 110 ? 34.409 11.135 6.996 1.00 6.09 110 MET A CA 1
ATOM 852 C C . MET A 1 110 ? 35.549 12.095 6.664 1.00 4.75 110 MET A C 1
ATOM 853 O O . MET A 1 110 ? 36.726 11.765 6.818 1.00 7.97 110 MET A O 1
ATOM 858 N N . GLN A 1 111 ? 35.182 13.268 6.169 1.00 4.87 111 GLN A N 1
ATOM 859 C CA . GLN A 1 111 ? 36.100 14.398 6.098 1.00 3.18 111 GLN A CA 1
ATOM 860 C C . GLN A 1 111 ? 35.638 15.426 7.143 1.00 5.18 111 GLN A C 1
ATOM 861 O O . GLN A 1 111 ? 34.466 15.791 7.181 1.00 6.42 111 GLN A O 1
ATOM 867 N N . PHE A 1 112 ? 36.561 15.866 7.991 1.00 4.45 112 PHE A N 1
ATOM 868 C CA . PHE A 1 112 ? 36.268 16.844 9.027 1.00 6.08 112 PHE A CA 1
ATOM 869 C C . PHE A 1 112 ? 37.020 18.107 8.609 1.00 5.86 112 PHE A C 1
ATOM 870 O O . PHE A 1 112 ? 38.252 18.106 8.521 1.00 6.21 112 PHE A O 1
ATOM 878 N N . ILE A 1 113 ? 36.279 19.162 8.288 1.00 7.23 113 ILE A N 1
ATOM 879 C CA . ILE A 1 113 ? 36.880 20.369 7.731 1.00 5.42 113 ILE A CA 1
ATOM 880 C C . ILE A 1 113 ? 36.638 21.548 8.660 1.00 5.83 113 ILE A C 1
ATOM 881 O O . ILE A 1 113 ? 35.514 21.803 9.058 1.00 6.28 113 ILE A O 1
ATOM 886 N N . VAL A 1 114 ? 37.696 22.280 8.988 1.00 5.52 114 VAL A N 1
ATOM 887 C CA . VAL A 1 114 ? 37.563 23.426 9.879 1.00 7.18 114 VAL A CA 1
ATOM 888 C C . VAL A 1 114 ? 38.099 24.648 9.146 1.00 7.87 114 VAL A C 1
ATOM 889 O O . VAL A 1 114 ? 39.203 24.602 8.629 1.00 7.06 114 VAL A O 1
ATOM 893 N N . GLN A 1 115 ? 37.316 25.722 9.075 1.00 8.30 115 GLN A N 1
ATOM 894 C CA . GLN A 1 115 ? 37.716 26.903 8.302 1.00 7.33 115 GLN A CA 1
ATOM 895 C C . GLN A 1 115 ? 37.483 28.224 9.058 1.00 7.93 115 GLN A C 1
ATOM 896 O O . GLN A 1 115 ? 36.471 28.390 9.733 1.00 8.19 115 GLN A O 1
ATOM 902 N N . GLY A 1 116 ? 38.429 29.158 8.944 1.00 7.14 116 GLY A N 1
ATOM 903 C CA . GLY A 1 116 ? 38.283 30.456 9.587 1.00 5.95 116 GLY A CA 1
ATOM 904 C C . GLY A 1 116 ? 39.576 30.800 10.286 1.00 13.06 116 GLY A C 1
ATOM 905 O O . GLY A 1 116 ? 40.567 30.109 10.088 1.00 7.97 116 GLY A O 1
ATOM 906 N N . SER A 1 117 ? 39.566 31.839 11.117 1.00 8.20 117 SER A N 1
ATOM 907 C CA . SER A 1 117 ? 40.750 32.171 11.916 1.00 8.34 117 SER A CA 1
ATOM 908 C C . SER A 1 117 ? 40.643 31.405 13.228 1.00 5.72 117 SER A C 1
ATOM 909 O O . SER A 1 117 ? 40.034 31.865 14.210 1.00 7.89 117 SER A O 1
ATOM 912 N N . VAL A 1 118 ? 41.231 30.213 13.223 1.00 6.31 118 VAL A N 1
ATOM 913 C CA . VAL A 1 118 ? 40.998 29.203 14.249 1.00 7.60 118 VAL A CA 1
ATOM 914 C C . VAL A 1 118 ? 42.270 28.957 15.052 1.00 7.44 118 VAL A C 1
ATOM 915 O O . VAL A 1 118 ? 43.367 29.011 14.514 1.00 7.60 118 VAL A O 1
ATOM 919 N N . ASP A 1 119 ? 42.123 28.748 16.354 1.00 6.88 119 ASP A N 1
ATOM 920 C CA . ASP A 1 119 ? 43.236 28.271 17.184 1.00 4.73 119 ASP A CA 1
ATOM 921 C C . ASP A 1 119 ? 43.459 26.803 16.829 1.00 7.51 119 ASP A C 1
ATOM 922 O O . ASP A 1 119 ? 42.963 25.917 17.519 1.00 5.96 119 ASP A O 1
ATOM 927 N N . TRP A 1 120 ? 44.175 26.545 15.733 1.00 7.66 120 TRP A N 1
ATOM 928 C CA . TRP A 1 120 ? 44.282 25.184 15.202 1.00 6.27 120 TRP A CA 1
ATOM 929 C C . TRP A 1 120 ? 44.744 24.138 16.218 1.00 5.15 120 TRP A C 1
ATOM 930 O O . TRP A 1 120 ? 44.197 23.042 16.261 1.00 7.71 120 TRP A O 1
ATOM 941 N N . ASN A 1 121 ? 45.736 24.485 17.032 1.00 7.16 121 ASN A N 1
ATOM 942 C CA . ASN A 1 121 ? 46.283 23.544 18.013 1.00 9.18 121 ASN A CA 1
ATOM 943 C C . ASN A 1 121 ? 45.242 23.043 18.996 1.00 6.87 121 ASN A C 1
ATOM 944 O O . ASN A 1 121 ? 45.393 21.954 19.552 1.00 8.97 121 ASN A O 1
ATOM 949 N N . ALA A 1 122 ? 44.199 23.845 19.218 1.00 9.03 122 ALA A N 1
ATOM 950 C CA . ALA A 1 122 ? 43.204 23.560 20.255 1.00 6.76 122 ALA A CA 1
ATOM 951 C C . ALA A 1 122 ? 42.024 22.692 19.780 1.00 5.90 122 ALA A C 1
ATOM 952 O O . ALA A 1 122 ? 41.167 22.320 20.576 1.00 7.32 122 ALA A O 1
ATOM 954 N N . THR A 1 123 ? 41.983 22.370 18.497 1.00 5.90 123 THR A N 1
ATOM 955 C CA . THR A 1 123 ? 40.866 21.586 17.978 1.00 4.24 123 THR A CA 1
ATOM 956 C C . THR A 1 123 ? 40.813 20.199 18.610 1.00 5.72 123 THR A C 1
ATOM 957 O O . THR A 1 123 ? 41.832 19.501 18.664 1.00 7.48 123 THR A O 1
ATOM 961 N N . ARG A 1 124 ? 39.625 19.806 19.070 1.00 5.84 124 ARG A N 1
ATOM 962 C CA . ARG A 1 124 ? 39.380 18.428 19.523 1.00 4.60 124 ARG A CA 1
ATOM 963 C C . ARG A 1 124 ? 38.397 17.712 18.620 1.00 5.75 124 ARG A C 1
ATOM 964 O O . ARG A 1 124 ? 37.338 18.252 18.304 1.00 6.89 124 ARG A O 1
ATOM 972 N N . LEU A 1 125 ? 38.720 16.472 18.254 1.00 4.26 125 LEU A N 1
ATOM 973 C CA . LEU A 1 125 ? 37.767 15.613 17.567 1.00 4.35 125 LEU A CA 1
ATOM 974 C C . LEU A 1 125 ? 37.758 14.331 18.375 1.00 5.74 125 LEU A C 1
ATOM 975 O O . LEU A 1 125 ? 38.795 13.674 18.507 1.00 8.34 125 LEU A O 1
ATOM 980 N N . ARG A 1 126 ? 36.612 13.984 18.952 1.00 6.12 126 ARG A N 1
ATOM 981 C CA . ARG A 1 126 ? 36.551 12.777 19.772 1.00 6.60 126 ARG A CA 1
ATOM 982 C C . ARG A 1 126 ? 35.760 11.672 19.106 1.00 8.43 126 ARG A C 1
ATOM 983 O O . ARG A 1 126 ? 34.649 11.906 18.616 1.00 6.56 126 ARG A O 1
ATOM 991 N N . PHE A 1 127 ? 36.305 10.458 19.121 1.00 7.13 127 PHE A N 1
ATOM 992 C CA . PHE A 1 127 ? 35.579 9.297 18.596 1.00 8.37 127 PHE A CA 1
ATOM 993 C C . PHE A 1 127 ? 35.022 8.416 19.704 1.00 9.38 127 PHE A C 1
ATOM 994 O O . PHE A 1 127 ? 35.677 8.207 20.730 1.00 11.23 127 PHE A O 1
ATOM 1002 N N . PHE A 1 128 ? 33.810 7.918 19.482 1.00 7.33 128 PHE A N 1
ATOM 1003 C CA . PHE A 1 128 ? 33.130 7.017 20.404 1.00 9.03 128 PHE A CA 1
ATOM 1004 C C . PHE A 1 128 ? 32.592 5.871 19.569 1.00 9.53 128 PHE A C 1
ATOM 1005 O O . PHE A 1 128 ? 32.425 5.990 18.356 1.00 8.04 128 PHE A O 1
ATOM 1013 N N . GLY A 1 129 ? 32.347 4.743 20.220 1.00 6.82 129 GLY A N 1
ATOM 1014 C CA . GLY A 1 129 ? 31.672 3.633 19.566 1.00 9.99 129 GLY A CA 1
ATOM 1015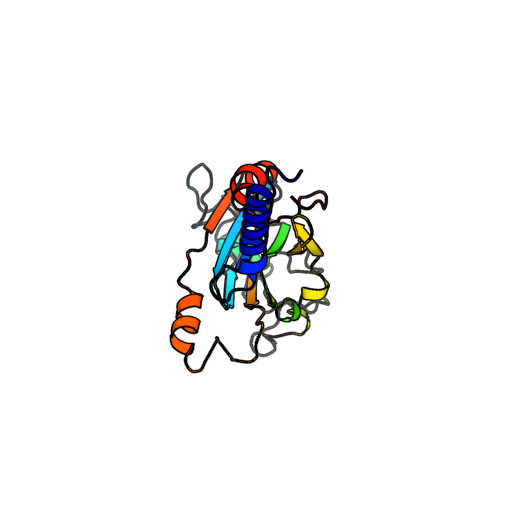 C C . GLY A 1 129 ? 30.196 3.921 19.393 1.00 12.11 129 GLY A C 1
ATOM 1016 O O . GLY A 1 129 ? 29.696 4.978 19.804 1.00 11.83 129 GLY A O 1
ATOM 1017 N N . PRO A 1 130 ? 29.477 2.985 18.762 1.00 10.98 130 PRO A N 1
ATOM 1018 C CA . PRO A 1 130 ? 28.051 3.167 18.477 1.00 13.21 130 PRO A CA 1
ATOM 1019 C C . PRO A 1 130 ? 27.201 3.188 19.754 1.00 14.33 130 PRO A C 1
ATOM 1020 O O . PRO A 1 130 ? 26.070 3.684 19.721 1.00 18.60 130 PRO A O 1
ATOM 1024 N N . ASP A 1 131 ? 27.758 2.676 20.846 1.00 13.61 131 ASP A N 1
ATOM 1025 C CA . ASP A 1 131 ? 27.104 2.665 22.155 1.00 16.03 131 ASP A CA 1
ATOM 1026 C C . ASP A 1 131 ? 27.519 3.852 23.032 1.00 16.40 131 ASP A C 1
ATOM 1027 O O . ASP A 1 131 ? 27.132 3.915 24.205 1.00 17.32 131 ASP A O 1
ATOM 1032 N N . GLY A 1 132 ? 28.318 4.771 22.493 1.00 12.58 132 GLY A N 1
ATOM 1033 C CA . GLY A 1 132 ? 28.788 5.903 23.283 1.00 12.06 132 GLY A CA 1
ATOM 1034 C C . GLY A 1 132 ? 30.047 5.636 24.105 1.00 18.16 132 GLY A C 1
ATOM 1035 O O . GLY A 1 132 ? 30.538 6.528 24.809 1.00 16.83 132 GLY A O 1
ATOM 1036 N N . SER A 1 133 ? 30.586 4.422 24.014 1.00 12.87 133 SER A N 1
ATOM 1037 C CA . SER A 1 133 ? 31.847 4.109 24.675 1.00 14.94 133 SER A CA 1
ATOM 1038 C C . SER A 1 133 ? 32.972 4.908 24.036 1.00 15.96 133 SER A C 1
ATOM 1039 O O . SER A 1 133 ? 33.039 5.045 22.821 1.00 10.68 133 SER A O 1
ATOM 1042 N N . ARG A 1 134 ? 33.854 5.443 24.870 1.00 16.74 134 ARG A N 1
ATOM 1043 C CA . ARG A 1 134 ? 35.002 6.192 24.399 1.00 18.45 134 ARG A CA 1
ATOM 1044 C C . ARG A 1 134 ? 35.922 5.279 23.604 1.00 17.08 134 ARG A C 1
ATOM 1045 O O . ARG A 1 134 ? 36.317 4.221 24.081 1.00 19.89 134 ARG A O 1
ATOM 1053 N N . TRP A 1 135 ? 36.262 5.680 22.386 1.00 15.11 135 TRP A N 1
ATOM 1054 C CA . TRP A 1 135 ? 37.119 4.863 21.552 1.00 16.33 135 TRP A CA 1
ATOM 1055 C C . TRP A 1 135 ? 38.510 5.452 21.590 1.00 21.52 135 TRP A C 1
ATOM 1056 O O . TRP A 1 135 ? 38.680 6.670 21.493 1.00 23.31 135 TRP A O 1
ATOM 1067 N N . MET A 1 136 ? 39.497 4.583 21.749 1.00 21.62 136 MET A N 1
ATOM 1068 C CA . MET A 1 136 ? 40.890 4.999 21.790 1.00 28.15 136 MET A CA 1
ATOM 1069 C C . MET A 1 136 ? 41.659 4.256 20.709 1.00 29.38 136 MET A C 1
ATOM 1070 O O . MET A 1 136 ? 41.302 3.133 20.353 1.00 24.52 136 MET A O 1
ATOM 1075 N N . PRO A 1 137 ? 42.727 4.874 20.226 1.00 30.62 137 PRO A N 1
ATOM 1076 C CA . PRO A 1 137 ? 43.611 4.263 19.229 1.00 33.36 137 PRO A CA 1
ATOM 1077 C C . PRO A 1 137 ? 44.449 3.163 19.871 1.00 43.37 137 PRO A C 1
ATOM 1078 O O . PRO A 1 137 ? 44.517 3.085 21.095 1.00 41.35 137 PRO A O 1
ATOM 1082 N N . ASP A 1 138 ? 45.063 2.311 19.059 1.00 50.89 138 ASP A N 1
ATOM 1083 C CA . ASP A 1 138 ? 45.854 1.207 19.594 1.00 54.75 138 ASP A CA 1
ATOM 1084 C C . ASP A 1 138 ? 45.026 0.011 20.066 1.00 50.04 138 ASP A C 1
ATOM 1085 O O . ASP A 1 138 ? 45.464 -0.756 20.923 1.00 48.64 138 ASP A O 1
ATOM 1090 N N . ASP A 1 139 ? 43.810 -0.092 19.539 1.00 52.00 139 ASP A N 1
ATOM 1091 C CA . ASP A 1 139 ? 42.995 -1.311 19.569 1.00 44.40 139 ASP A CA 1
ATOM 1092 C C . ASP A 1 139 ? 42.719 -1.919 20.943 1.00 41.31 139 ASP A C 1
ATOM 1093 O O . ASP A 1 139 ? 42.715 -3.138 21.101 1.00 40.33 139 ASP A O 1
ATOM 1098 N N . GLN A 1 140 ? 42.468 -1.061 21.925 1.00 46.84 140 GLN A N 1
ATOM 1099 C CA . GLN A 1 140 ? 42.091 -1.504 23.260 1.00 35.35 140 GLN A CA 1
ATOM 1100 C C . GLN A 1 140 ? 40.577 -1.664 23.382 1.00 36.63 140 GLN A C 1
ATOM 1101 O O . GLN A 1 140 ? 40.069 -2.089 24.420 1.00 41.25 140 GLN A O 1
ATOM 1107 N N . GLY A 1 141 ? 39.864 -1.316 22.316 1.00 33.48 141 GLY A N 1
ATOM 1108 C CA . GLY A 1 141 ? 38.413 -1.346 22.315 1.00 38.84 141 GLY A CA 1
ATOM 1109 C C . GLY A 1 141 ? 37.799 -0.066 22.852 1.00 39.61 141 GLY A C 1
ATOM 1110 O O . GLY A 1 141 ? 38.509 0.894 23.153 1.00 40.32 141 GLY A O 1
ATOM 1111 N N . GLY A 1 142 ? 36.474 -0.046 22.957 1.00 37.53 142 GLY A N 1
ATOM 1112 C CA . GLY A 1 142 ? 35.770 1.097 23.510 1.00 32.51 142 GLY A CA 1
ATOM 1113 C C . GLY A 1 142 ? 35.783 1.000 25.027 1.00 36.19 142 GLY A C 1
ATOM 1114 O O . GLY A 1 142 ? 35.550 -0.074 25.582 1.00 33.27 142 GLY A O 1
ATOM 1115 N N . ALA A 1 143 ? 36.067 2.119 25.693 1.00 30.86 143 ALA A N 1
ATOM 1116 C CA . ALA A 1 143 ? 36.222 2.136 27.146 1.00 31.35 143 ALA A CA 1
ATOM 1117 C C . ALA A 1 143 ? 34.884 2.280 27.872 1.00 41.69 143 ALA A C 1
ATOM 1118 O O . ALA A 1 143 ? 33.945 2.904 27.358 1.00 33.47 143 ALA A O 1
ATOM 1120 N N . SER A 1 144 ? 34.804 1.699 29.068 1.00 32.31 144 SER A N 1
ATOM 1121 C CA . SER A 1 144 ? 33.637 1.877 29.925 1.00 27.64 144 SER A CA 1
ATOM 1122 C C . SER A 1 144 ? 33.612 3.317 30.452 1.00 35.35 144 SER A C 1
ATOM 1123 O O . SER A 1 144 ? 34.514 4.116 30.169 1.00 26.82 144 SER A O 1
ATOM 1126 N N . VAL A 1 145 ? 32.579 3.649 31.218 1.00 27.54 145 VAL A N 1
ATOM 1127 C CA . VAL A 1 145 ? 32.457 4.994 31.769 1.00 33.33 145 VAL A CA 1
ATOM 1128 C C . VAL A 1 145 ? 33.394 5.225 32.955 1.00 39.65 145 VAL A C 1
ATOM 1129 O O . VAL A 1 145 ? 33.768 6.367 33.255 1.00 32.50 145 VAL A O 1
ATOM 1133 N N . ARG A 1 146 ? 33.771 4.141 33.627 1.00 35.51 146 ARG A N 1
ATOM 1134 C CA . ARG A 1 146 ? 34.627 4.240 34.802 1.00 33.05 146 ARG A CA 1
ATOM 1135 C C . ARG A 1 146 ? 36.080 4.491 34.397 1.00 37.99 146 ARG A C 1
ATOM 1136 O O . ARG A 1 146 ? 36.836 5.156 35.119 1.00 36.48 146 ARG A O 1
ATOM 1144 N N . ALA A 1 147 ? 36.450 3.980 33.223 1.00 31.79 147 ALA A N 1
ATOM 1145 C CA . ALA A 1 147 ? 37.830 4.035 32.747 1.00 35.16 147 ALA A CA 1
ATOM 1146 C C . ALA A 1 147 ? 38.053 5.073 31.640 1.00 32.49 147 ALA A C 1
ATOM 1147 O O . ALA A 1 147 ? 39.193 5.406 31.310 1.00 27.06 147 ALA A O 1
ATOM 1149 N N . GLY A 1 148 ? 36.962 5.585 31.080 1.00 30.34 148 GLY A N 1
ATOM 1150 C CA . GLY A 1 148 ? 37.020 6.476 29.938 1.00 30.77 148 GLY A CA 1
ATOM 1151 C C . GLY A 1 148 ? 37.534 7.888 30.199 1.00 16.81 148 GLY A C 1
ATOM 1152 O O . GLY A 1 148 ? 36.927 8.679 30.933 1.00 15.06 148 GLY A O 1
ATOM 1153 N N . LEU A 1 149 ? 38.666 8.181 29.571 1.00 21.86 149 LEU A N 1
ATOM 1154 C CA . LEU A 1 149 ? 39.240 9.515 29.532 1.00 12.80 149 LEU A CA 1
ATOM 1155 C C . LEU A 1 149 ? 38.523 10.288 28.435 1.00 15.74 149 LEU A C 1
ATOM 1156 O O . LEU A 1 149 ? 38.642 9.949 27.256 1.00 18.36 149 LEU A O 1
ATOM 1161 N N . LEU A 1 150 ? 37.777 11.328 28.809 1.00 11.09 150 LEU A N 1
ATOM 1162 C CA . LEU A 1 150 ? 37.020 12.079 27.811 1.00 10.41 150 LEU A CA 1
ATOM 1163 C C . LEU A 1 150 ? 37.846 13.116 27.052 1.00 12.43 150 LEU A C 1
ATOM 1164 O O . LEU A 1 150 ? 37.468 13.526 25.960 1.00 13.32 150 LEU A O 1
ATOM 1169 N N . ASN A 1 151 ? 38.971 13.536 27.622 1.00 9.64 151 ASN A N 1
ATOM 1170 C CA . ASN A 1 151 ? 39.882 14.438 26.924 1.00 7.50 151 ASN A CA 1
ATOM 1171 C C . ASN A 1 151 ? 41.256 13.790 26.817 1.00 10.42 151 ASN A C 1
ATOM 1172 O O . ASN A 1 151 ? 42.074 13.906 27.722 1.00 11.42 151 ASN A O 1
ATOM 1177 N N . ALA A 1 152 ? 41.483 13.089 25.711 1.00 10.42 152 ALA A N 1
ATOM 1178 C CA . ALA A 1 152 ? 42.720 12.351 25.491 1.00 8.99 152 ALA A CA 1
ATOM 1179 C C . ALA A 1 152 ? 43.685 13.138 24.617 1.00 6.90 152 ALA A C 1
ATOM 1180 O O . ALA A 1 152 ? 43.279 14.051 23.886 1.00 9.71 152 ALA A O 1
ATOM 1182 N N . ALA A 1 153 ? 44.970 12.800 24.682 1.00 9.85 153 ALA A N 1
ATOM 1183 C CA . ALA A 1 153 ? 45.959 13.465 23.840 1.00 9.34 153 ALA A CA 1
ATOM 1184 C C . ALA A 1 153 ? 45.588 13.414 22.357 1.00 9.32 153 ALA A C 1
ATOM 1185 O O . ALA A 1 153 ? 45.800 14.385 21.610 1.00 11.49 153 ALA A O 1
ATOM 1187 N N . GLU A 1 154 ? 45.029 12.279 21.949 1.00 9.24 154 GLU A N 1
ATOM 1188 C CA . GLU A 1 154 ? 44.736 12.006 20.549 1.00 15.58 154 GLU A CA 1
ATOM 1189 C C . GLU A 1 154 ? 43.538 12.780 20.001 1.00 11.55 154 GLU A C 1
ATOM 1190 O O . GLU A 1 154 ? 43.302 12.796 18.789 1.00 9.84 154 GLU A O 1
ATOM 1196 N N . ASP A 1 155 ? 42.786 13.431 20.878 1.00 9.36 155 ASP A N 1
ATOM 1197 C CA . ASP A 1 155 ? 41.688 14.272 20.415 1.00 9.19 155 ASP A CA 1
ATOM 1198 C C . ASP A 1 155 ? 42.259 15.473 19.672 1.00 8.02 155 ASP A C 1
ATOM 1199 O O . ASP A 1 155 ? 41.580 16.097 18.882 1.00 7.58 155 ASP A O 1
ATOM 1204 N N . ILE A 1 156 ? 43.510 15.813 19.970 1.00 6.80 156 ILE A N 1
ATOM 1205 C CA . ILE A 1 156 ? 44.158 16.976 19.393 1.00 9.03 156 ILE A CA 1
ATOM 1206 C C . ILE A 1 156 ? 44.670 16.551 18.033 1.00 6.84 156 ILE A C 1
ATOM 1207 O O . ILE A 1 156 ? 45.789 16.045 17.908 1.00 10.76 156 ILE A O 1
ATOM 1212 N N . ILE A 1 157 ? 43.843 16.763 17.019 1.00 8.00 157 ILE A N 1
ATOM 1213 C CA . ILE A 1 157 ? 44.116 16.228 15.693 1.00 7.82 157 ILE A CA 1
ATOM 1214 C C . ILE A 1 157 ? 44.877 17.165 14.774 1.00 8.54 157 ILE A C 1
ATOM 1215 O O . ILE A 1 157 ? 45.190 16.781 13.647 1.00 9.82 157 ILE A O 1
ATOM 1220 N N . ASN A 1 158 ? 45.175 18.377 15.241 1.00 7.09 158 ASN A N 1
ATOM 1221 C CA . ASN A 1 158 ? 45.759 19.400 14.384 1.00 9.92 158 ASN A CA 1
ATOM 1222 C C . ASN A 1 158 ? 46.885 18.886 13.491 1.00 9.84 158 ASN A C 1
ATOM 1223 O O . ASN A 1 158 ? 46.903 19.140 12.286 1.00 11.13 158 ASN A O 1
ATOM 1228 N N . SER A 1 159 ? 47.830 18.157 14.066 1.00 10.05 159 SER A N 1
ATOM 1229 C CA . SER A 1 159 ? 48.999 17.767 13.271 1.00 11.52 159 SER A CA 1
ATOM 1230 C C . SER A 1 159 ? 48.657 16.811 12.123 1.00 10.37 159 SER A C 1
ATOM 1231 O O . SER A 1 159 ? 49.382 16.766 11.125 1.00 14.86 159 SER A O 1
ATOM 1234 N N . LYS A 1 160 ? 47.554 16.071 12.245 1.00 9.68 160 LYS A N 1
ATOM 1235 C CA . LYS A 1 160 ? 47.108 15.175 11.166 1.00 8.41 160 LYS A CA 1
ATOM 1236 C C . LYS A 1 160 ? 46.225 15.882 10.126 1.00 11.39 160 LYS A C 1
ATOM 1237 O O . LYS A 1 160 ? 45.911 15.316 9.082 1.00 9.17 160 LYS A O 1
ATOM 1243 N N . MET A 1 161 ? 45.809 17.109 10.409 1.00 8.12 161 MET A N 1
ATOM 1244 C CA . MET A 1 161 ? 44.976 17.833 9.448 1.00 8.41 161 MET A CA 1
ATOM 1245 C C . MET A 1 161 ? 45.824 18.419 8.317 1.00 9.42 161 MET A C 1
ATOM 1246 O O . MET A 1 161 ? 46.979 18.800 8.535 1.00 10.56 161 MET A O 1
ATOM 1251 N N . GLN A 1 162 ? 45.246 18.461 7.115 1.00 5.61 162 GLN A N 1
ATOM 1252 C CA . GLN A 1 162 ? 45.927 18.957 5.938 1.00 7.49 162 GLN A CA 1
ATOM 1253 C C . GLN A 1 162 ? 45.501 20.387 5.672 1.00 8.24 162 GLN A C 1
ATOM 1254 O O . GLN A 1 162 ? 44.317 20.700 5.691 1.00 7.39 162 GLN A O 1
ATOM 1260 N N . PRO A 1 163 ? 46.469 21.265 5.393 1.00 9.17 163 PRO A N 1
ATOM 1261 C CA . PRO A 1 163 ? 46.121 22.666 5.146 1.00 7.82 163 PRO A CA 1
ATOM 1262 C C . PRO A 1 163 ? 45.424 22.833 3.799 1.00 8.79 163 PRO A C 1
ATOM 1263 O O . PRO A 1 163 ? 45.835 22.248 2.796 1.00 13.29 163 PRO A O 1
ATOM 1267 N N . LEU A 1 164 ? 44.345 23.597 3.794 1.00 7.47 164 LEU A N 1
ATOM 1268 C CA . LEU A 1 164 ? 43.617 23.887 2.567 1.00 10.05 164 LEU A CA 1
ATOM 1269 C C . LEU A 1 164 ? 43.716 25.388 2.309 1.00 9.72 164 LEU A C 1
ATOM 1270 O O . LEU A 1 164 ? 43.276 26.207 3.122 1.00 10.77 164 LEU A O 1
ATOM 1275 N N . TYR A 1 165 ? 44.294 25.740 1.168 1.00 11.60 165 TYR A N 1
ATOM 1276 C CA . TYR A 1 165 ? 44.538 27.132 0.820 1.00 10.55 165 TYR A CA 1
ATOM 1277 C C . TYR A 1 165 ? 43.461 27.719 -0.082 1.00 11.99 165 TYR A C 1
ATOM 1278 O O . TYR A 1 165 ? 42.842 27.012 -0.874 1.00 13.69 165 TYR A O 1
ATOM 1287 N N . PHE A 1 166 ? 43.243 29.021 0.047 1.00 13.27 166 PHE A N 1
ATOM 1288 C CA . PHE A 1 166 ? 42.355 29.755 -0.849 1.00 16.42 166 PHE A CA 1
ATOM 1289 C C . PHE A 1 166 ? 43.179 30.958 -1.264 1.00 17.21 166 PHE A C 1
ATOM 1290 O O . PHE A 1 166 ? 43.554 31.771 -0.428 1.00 17.03 166 PHE A O 1
ATOM 1298 N N . CYS A 1 167 ? 43.503 31.041 -2.554 1.00 23.17 167 CYS A N 1
ATOM 1299 C CA . CYS A 1 167 ? 44.464 32.024 -3.035 1.00 23.44 167 CYS A CA 1
ATOM 1300 C C . CYS A 1 167 ? 45.784 31.890 -2.279 1.00 27.48 167 CYS A C 1
ATOM 1301 O O . CYS A 1 167 ? 46.391 30.814 -2.247 1.00 29.07 167 CYS A O 1
ATOM 1304 N N . ASP A 1 168 ? 46.224 32.976 -1.656 1.00 30.38 168 ASP A N 1
ATOM 1305 C CA . ASP A 1 168 ? 47.537 32.977 -1.011 1.00 36.68 168 ASP A CA 1
ATOM 1306 C C . ASP A 1 168 ? 47.514 32.701 0.496 1.00 36.24 168 ASP A C 1
ATOM 1307 O O . ASP A 1 168 ? 48.566 32.684 1.136 1.00 39.09 168 ASP A O 1
ATOM 1312 N N . ARG A 1 169 ? 46.329 32.469 1.059 1.00 26.50 169 ARG A N 1
ATOM 1313 C CA . ARG A 1 169 ? 46.208 32.229 2.501 1.00 22.96 169 ARG A CA 1
ATOM 1314 C C . ARG A 1 169 ? 45.723 30.817 2.797 1.00 22.19 169 ARG A C 1
ATOM 1315 O O . ARG A 1 169 ? 45.012 30.228 1.981 1.00 14.13 169 ARG A O 1
ATOM 1323 N N . MET A 1 170 ? 46.099 30.271 3.956 1.00 18.56 170 MET A N 1
ATOM 1324 C CA . MET A 1 170 ? 45.511 29.009 4.403 1.00 15.62 170 MET A CA 1
ATOM 1325 C C . MET A 1 170 ? 44.129 29.273 4.993 1.00 18.03 170 MET A C 1
ATOM 1326 O O . MET A 1 170 ? 44.011 29.919 6.032 1.00 21.77 170 MET A O 1
ATOM 1331 N N . ALA A 1 171 ? 43.084 28.774 4.335 1.00 9.39 171 ALA A N 1
ATOM 1332 C CA . ALA A 1 171 ? 41.713 29.079 4.744 1.00 10.98 171 ALA A CA 1
ATOM 1333 C C . ALA A 1 171 ? 41.188 28.116 5.804 1.00 7.66 171 ALA A C 1
ATOM 1334 O O . ALA A 1 171 ? 40.379 28.478 6.660 1.00 9.62 171 ALA A O 1
ATOM 1336 N N . GLY A 1 172 ? 41.618 26.872 5.732 1.00 10.52 172 GLY A N 1
ATOM 1337 C CA . GLY A 1 172 ? 41.144 25.897 6.682 1.00 6.71 172 GLY A CA 1
ATOM 1338 C C . GLY A 1 172 ? 42.028 24.676 6.667 1.00 6.60 172 GLY A C 1
ATOM 1339 O O . GLY A 1 172 ? 43.086 24.663 6.031 1.00 9.32 172 GLY A O 1
ATOM 1340 N N . LYS A 1 173 ? 41.604 23.648 7.392 1.00 5.11 173 LYS A N 1
ATOM 1341 C CA . LYS A 1 173 ? 42.317 22.383 7.412 1.00 5.99 173 LYS A CA 1
ATOM 1342 C C . LYS A 1 173 ? 41.315 21.252 7.343 1.00 7.73 173 LYS A C 1
ATOM 1343 O O . LYS A 1 173 ? 40.170 21.388 7.789 1.00 8.34 173 LYS A O 1
ATOM 1349 N N . SER A 1 174 ? 41.750 20.134 6.781 1.00 4.90 174 SER A N 1
ATOM 1350 C CA . SER A 1 174 ? 40.858 19.001 6.599 1.00 5.25 174 SER A CA 1
ATOM 1351 C C . SER A 1 174 ? 41.497 17.731 7.119 1.00 10.03 174 SER A C 1
ATOM 1352 O O . SER A 1 174 ? 42.708 17.516 6.968 1.00 8.59 174 SER A O 1
ATOM 1355 N N . TYR A 1 175 ? 40.680 16.873 7.720 1.00 6.94 175 TYR A N 1
ATOM 1356 C CA . TYR A 1 175 ? 41.151 15.573 8.163 1.00 6.09 175 TYR A CA 1
ATOM 1357 C C . TYR A 1 175 ? 40.270 14.492 7.535 1.00 6.62 175 TYR A C 1
ATOM 1358 O O . TYR A 1 175 ? 39.036 14.490 7.709 1.00 7.97 175 TYR A O 1
ATOM 1367 N N . TYR A 1 176 ? 40.899 13.578 6.801 1.00 8.89 176 TYR A N 1
ATOM 1368 C CA . TYR A 1 176 ? 40.163 12.481 6.180 1.00 6.49 176 TYR A CA 1
ATOM 1369 C C . TYR A 1 176 ? 40.425 11.200 6.948 1.00 10.44 176 TYR A C 1
ATOM 1370 O O . TYR A 1 176 ? 41.578 10.865 7.252 1.00 8.91 176 TYR A O 1
ATOM 1379 N N . VAL A 1 177 ? 39.363 10.477 7.281 1.00 6.80 177 VAL A N 1
ATOM 1380 C CA . VAL A 1 177 ? 39.572 9.217 7.992 1.00 9.43 177 VAL A CA 1
ATOM 1381 C C . VAL A 1 177 ? 38.578 8.130 7.617 1.00 9.18 177 VAL A C 1
ATOM 1382 O O . VAL A 1 177 ? 37.378 8.366 7.453 1.00 8.11 177 VAL A O 1
ATOM 1386 N N . ARG A 1 178 ? 39.109 6.925 7.452 1.00 9.91 178 ARG A N 1
ATOM 1387 C CA . ARG A 1 178 ? 38.299 5.768 7.153 1.00 9.25 178 ARG A CA 1
ATOM 1388 C C . ARG A 1 178 ? 37.812 5.120 8.438 1.00 10.50 178 ARG A C 1
ATOM 1389 O O . ARG A 1 178 ? 38.536 5.044 9.434 1.00 10.41 178 ARG A O 1
ATOM 1397 N N . PHE A 1 179 ? 36.576 4.640 8.396 1.00 8.77 179 PHE A N 1
ATOM 1398 C CA . PHE A 1 179 ? 35.957 3.990 9.533 1.00 9.85 179 PHE A CA 1
ATOM 1399 C C . PHE A 1 179 ? 36.243 2.482 9.455 1.00 11.94 179 PHE A C 1
ATOM 1400 O O . PHE A 1 179 ? 35.425 1.712 8.955 1.00 11.76 179 PHE A O 1
ATOM 1408 N N . ASP A 1 180 ? 37.414 2.068 9.935 1.00 12.62 180 ASP A N 1
ATOM 1409 C CA . ASP A 1 180 ? 37.864 0.690 9.728 1.00 17.27 180 ASP A CA 1
ATOM 1410 C C . ASP A 1 180 ? 38.459 0.060 10.989 1.00 18.01 180 ASP A C 1
ATOM 1411 O O . ASP A 1 180 ? 39.217 -0.909 10.910 1.00 18.56 180 ASP A O 1
ATOM 1416 N N . ASP A 1 181 ? 38.119 0.627 12.142 1.00 13.37 181 ASP A N 1
ATOM 1417 C CA . ASP A 1 181 ? 38.582 0.132 13.438 1.00 14.70 181 ASP A CA 1
ATOM 1418 C C . ASP A 1 181 ? 40.079 0.289 13.646 1.00 15.76 181 ASP A C 1
ATOM 1419 O O . ASP A 1 181 ? 40.618 -0.154 14.661 1.00 22.33 181 ASP A O 1
ATOM 1424 N N . LYS A 1 182 ? 40.746 0.950 12.703 1.00 19.42 182 LYS A N 1
ATOM 1425 C CA . LYS A 1 182 ? 42.186 1.176 12.806 1.00 23.47 182 LYS A CA 1
ATOM 1426 C C . LYS A 1 182 ? 42.479 2.571 13.362 1.00 19.78 182 LYS A C 1
ATOM 1427 O O . LYS A 1 182 ? 42.984 2.706 14.477 1.00 26.15 182 LYS A O 1
ATOM 1433 N N . TYR A 1 183 ? 42.150 3.606 12.588 1.00 19.75 183 TYR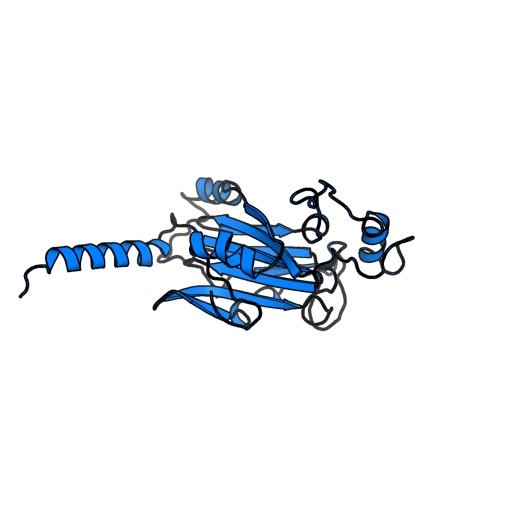 A N 1
ATOM 1434 C CA . TYR A 1 183 ? 42.350 4.989 13.027 1.00 20.69 183 TYR A CA 1
ATOM 1435 C C . TYR A 1 183 ? 41.055 5.673 13.490 1.00 18.65 183 TYR A C 1
ATOM 1436 O O . TYR A 1 183 ? 41.067 6.807 13.969 1.00 19.10 183 TYR A O 1
ATOM 1445 N N . ALA A 1 184 ? 39.942 4.957 13.364 1.00 13.57 184 ALA A N 1
ATOM 1446 C CA . ALA A 1 184 ? 38.656 5.412 13.872 1.00 10.82 184 ALA A CA 1
ATOM 1447 C C . ALA A 1 184 ? 37.799 4.164 13.969 1.00 10.95 184 ALA A C 1
ATOM 1448 O O . ALA A 1 184 ? 38.104 3.163 13.301 1.00 11.27 184 ALA A O 1
ATOM 1450 N N . PRO A 1 185 ? 36.739 4.204 14.794 1.00 11.81 185 PRO A N 1
ATOM 1451 C CA . PRO A 1 185 ? 35.823 3.058 14.888 1.00 10.64 185 PRO A CA 1
ATOM 1452 C C . PRO A 1 185 ? 35.173 2.736 13.543 1.00 11.96 185 PRO A C 1
ATOM 1453 O O . PRO A 1 185 ? 35.052 3.615 12.690 1.00 9.37 185 PRO A O 1
ATOM 1457 N N . ARG A 1 186 ? 34.799 1.477 13.335 1.00 6.72 186 ARG A N 1
ATOM 1458 C CA . ARG A 1 186 ? 34.045 1.116 12.155 1.00 7.29 186 ARG A CA 1
ATOM 1459 C C . ARG A 1 186 ? 32.627 1.717 12.185 1.00 6.49 186 ARG A C 1
ATOM 1460 O O . ARG A 1 186 ? 32.069 2.018 11.130 1.00 7.06 186 ARG A O 1
ATOM 1468 N N . PHE A 1 187 ? 32.058 1.880 13.380 1.00 7.49 187 PHE A N 1
ATOM 1469 C CA . PHE A 1 187 ? 30.705 2.431 13.513 1.00 6.99 187 PHE A CA 1
ATOM 1470 C C . PHE A 1 187 ? 30.718 3.582 14.516 1.00 6.54 187 PHE A C 1
ATOM 1471 O O . PHE A 1 187 ? 30.125 3.492 15.594 1.00 7.28 187 PHE A O 1
ATOM 1479 N N . PRO A 1 188 ? 31.405 4.680 14.156 1.00 7.42 188 PRO A N 1
ATOM 1480 C CA . PRO A 1 188 ? 31.654 5.716 15.155 1.00 5.55 188 PRO A CA 1
ATOM 1481 C C . PRO A 1 188 ? 30.500 6.679 15.414 1.00 7.17 188 PRO A C 1
ATOM 1482 O O . PRO A 1 188 ? 29.563 6.826 14.624 1.00 5.03 188 PRO A O 1
ATOM 1486 N N . THR A 1 189 ? 30.581 7.314 16.576 1.00 5.69 189 THR A N 1
ATOM 1487 C CA . THR A 1 189 ? 29.873 8.555 16.825 1.00 8.18 189 THR A CA 1
ATOM 1488 C C . THR A 1 189 ? 30.936 9.594 17.206 1.00 6.80 189 THR A C 1
ATOM 1489 O O . THR A 1 189 ? 32.054 9.223 17.576 1.00 6.32 189 THR A O 1
ATOM 1493 N N . ILE A 1 190 ? 30.615 10.881 17.094 1.00 6.46 190 ILE A N 1
ATOM 1494 C CA . ILE A 1 190 ? 31.652 11.899 17.266 1.00 5.53 190 ILE A CA 1
ATOM 1495 C C . ILE A 1 190 ? 31.213 13.082 18.102 1.00 5.90 190 ILE A C 1
ATOM 1496 O O . ILE A 1 190 ? 30.035 13.403 18.165 1.00 5.83 190 ILE A O 1
ATOM 1501 N N . GLY A 1 191 ? 32.196 13.714 18.732 1.00 5.76 191 GLY A N 1
ATOM 1502 C CA . GLY A 1 191 ? 32.049 15.029 19.329 1.00 6.50 191 GLY A CA 1
ATOM 1503 C C . GLY A 1 191 ? 33.248 15.868 18.917 1.00 5.54 191 GLY A C 1
ATOM 1504 O O . GLY A 1 191 ? 34.328 15.336 18.666 1.00 7.17 191 GLY A O 1
ATOM 1505 N N . PHE A 1 192 ? 33.071 17.178 18.823 1.00 4.93 192 PHE A N 1
ATOM 1506 C CA . PHE A 1 192 ? 34.190 18.055 18.469 1.00 3.77 192 PHE A CA 1
ATOM 1507 C C . PHE A 1 192 ? 34.103 19.416 19.178 1.00 5.21 192 PHE A C 1
ATOM 1508 O O . PHE A 1 192 ? 33.014 19.855 19.600 1.00 4.55 192 PHE A O 1
ATOM 1516 N N . GLU A 1 193 ? 35.258 20.067 19.310 1.00 4.75 193 GLU A N 1
ATOM 1517 C CA . GLU A 1 193 ? 35.324 21.457 19.797 1.00 2.96 193 GLU A CA 1
ATOM 1518 C C . GLU A 1 193 ? 36.330 22.212 18.958 1.00 4.99 193 GLU A C 1
ATOM 1519 O O . GLU A 1 193 ? 37.433 21.731 18.735 1.00 5.04 193 GLU A O 1
ATOM 1525 N N . VAL A 1 194 ? 35.943 23.385 18.489 1.00 4.28 194 VAL A N 1
ATOM 1526 C CA . VAL A 1 194 ? 36.825 24.226 17.680 1.00 5.28 194 VAL A CA 1
ATOM 1527 C C . VAL A 1 194 ? 36.752 25.643 18.246 1.00 7.19 194 VAL A C 1
ATOM 1528 O O . VAL A 1 194 ? 35.687 26.112 18.643 1.00 6.20 194 VAL A O 1
ATOM 1532 N N . TYR A 1 195 ? 37.898 26.302 18.287 1.00 4.08 195 TYR A N 1
ATOM 1533 C CA . TYR A 1 195 ? 38.045 27.560 18.989 1.00 5.22 195 TYR A CA 1
ATOM 1534 C C . TYR A 1 195 ? 38.645 28.675 18.136 1.00 4.93 195 TYR A C 1
ATOM 1535 O O . TYR A 1 195 ? 39.562 28.455 17.357 1.00 5.60 195 TYR A O 1
ATOM 1544 N N . ARG A 1 196 ? 38.121 29.881 18.336 1.00 6.66 196 ARG A N 1
ATOM 1545 C CA . ARG A 1 196 ? 38.617 31.100 17.716 1.00 6.71 196 ARG A CA 1
ATOM 1546 C C . ARG A 1 196 ? 40.085 31.357 18.030 1.00 7.33 196 ARG A C 1
ATOM 1547 O O . ARG A 1 196 ? 40.509 31.282 19.194 1.00 5.98 196 ARG A O 1
ATOM 1555 N N . TYR A 1 197 ? 40.865 31.690 16.998 1.00 6.96 197 TYR A N 1
ATOM 1556 C CA . TYR A 1 197 ? 42.183 32.255 17.221 1.00 6.66 197 TYR A CA 1
ATOM 1557 C C . TYR A 1 197 ? 42.017 33.703 17.669 1.00 7.42 197 TYR A C 1
ATOM 1558 O O . TYR A 1 197 ? 41.339 34.515 17.021 1.00 10.66 197 TYR A O 1
ATOM 1567 N N . ARG A 1 198 ? 42.632 34.025 18.787 1.00 7.92 198 ARG A N 1
ATOM 1568 C CA . ARG A 1 198 ? 42.498 35.363 19.356 1.00 8.26 198 ARG A CA 1
ATOM 1569 C C . ARG A 1 198 ? 43.742 36.165 19.042 1.00 11.46 198 ARG A C 1
ATOM 1570 O O . ARG A 1 198 ? 44.858 35.639 19.099 1.00 8.83 198 ARG A O 1
ATOM 1578 N N . VAL A 1 199 ? 43.561 37.442 18.718 1.00 7.75 199 VAL A N 1
ATOM 1579 C CA . VAL A 1 199 ? 44.703 38.297 18.384 1.00 9.55 199 VAL A CA 1
ATOM 1580 C C . VAL A 1 199 ? 45.151 39.143 19.576 1.00 12.85 199 VAL A C 1
ATOM 1581 O O . VAL A 1 199 ? 46.037 39.995 19.457 1.00 13.38 199 VAL A O 1
ATOM 1585 N N . GLY A 1 200 ? 44.527 38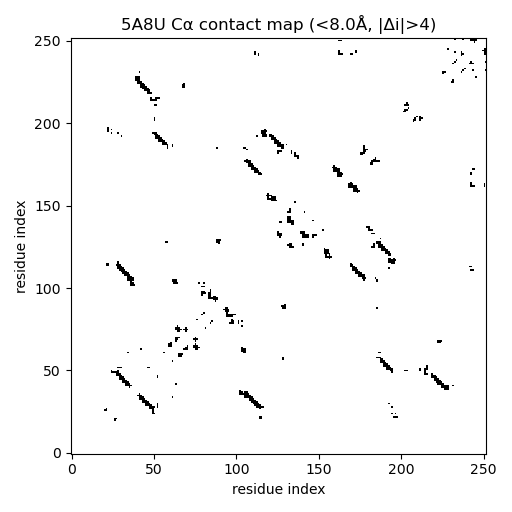.894 20.719 1.00 7.47 200 GLY A N 1
ATOM 1586 C CA . GLY A 1 200 ? 44.873 39.571 21.956 1.00 8.03 200 GLY A CA 1
ATOM 1587 C C . GLY A 1 200 ? 44.662 38.657 23.153 1.00 7.60 200 GLY A C 1
ATOM 1588 O O . GLY A 1 200 ? 44.232 37.503 22.997 1.00 5.01 200 GLY A O 1
ATOM 1589 N N . ALA A 1 201 ? 44.929 39.183 24.350 1.00 6.91 201 ALA A N 1
ATOM 1590 C CA . ALA A 1 201 ? 44.965 38.358 25.558 1.00 7.02 201 ALA A CA 1
ATOM 1591 C C . ALA A 1 201 ? 43.649 38.340 26.326 1.00 7.12 201 ALA A C 1
ATOM 1592 O O . ALA A 1 201 ? 43.487 37.552 27.259 1.00 7.81 201 ALA A O 1
ATOM 1594 N N . THR A 1 202 ? 42.728 39.229 25.973 1.00 7.84 202 THR A N 1
ATOM 1595 C CA . THR A 1 202 ? 41.466 39.271 26.690 1.00 6.25 202 THR A CA 1
ATOM 1596 C C . THR A 1 202 ? 40.628 38.023 26.399 1.00 5.79 202 THR A C 1
ATOM 1597 O O . THR A 1 202 ? 40.480 37.610 25.246 1.00 6.24 202 THR A O 1
ATOM 1601 N N . ASN A 1 203 ? 40.095 37.419 27.452 1.00 7.90 203 ASN A N 1
ATOM 1602 C CA . ASN A 1 203 ? 39.337 36.187 27.292 1.00 8.44 203 ASN A CA 1
ATOM 1603 C C . ASN A 1 203 ? 37.899 36.504 26.912 1.00 7.06 203 ASN A C 1
ATOM 1604 O O . ASN A 1 203 ? 37.126 36.953 27.751 1.00 7.73 203 ASN A O 1
ATOM 1609 N N . GLU A 1 204 ? 37.560 36.284 25.644 1.00 7.17 204 GLU A N 1
ATOM 1610 C CA . GLU A 1 204 ? 36.223 36.592 25.139 1.00 6.38 204 GLU A CA 1
ATOM 1611 C C . GLU A 1 204 ? 35.224 35.451 25.337 1.00 7.70 204 GLU A C 1
ATOM 1612 O O . GLU A 1 204 ? 34.084 35.513 24.850 1.00 7.34 204 GLU A O 1
ATOM 1618 N N . MET A 1 205 ? 35.647 34.412 26.055 1.00 8.16 205 MET A N 1
ATOM 1619 C CA . MET A 1 205 ? 34.713 33.352 26.429 1.00 8.58 205 MET A CA 1
ATOM 1620 C C . MET A 1 205 ? 34.196 33.560 27.847 1.00 9.99 205 MET A C 1
ATOM 1621 O O . MET A 1 205 ? 33.366 32.793 28.314 1.00 11.23 20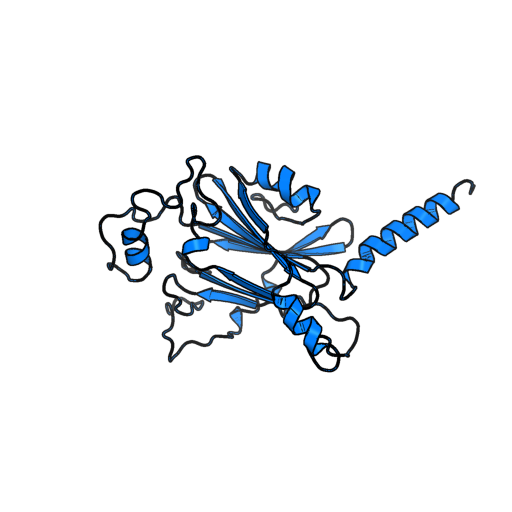5 MET A O 1
ATOM 1626 N N . GLY A 1 206 ? 34.684 34.589 28.533 1.00 10.21 206 GLY A N 1
ATOM 1627 C CA . GLY A 1 206 ? 34.260 34.842 29.902 1.00 10.13 206 GLY A CA 1
ATOM 1628 C C . GLY A 1 206 ? 34.301 36.317 30.269 1.00 9.11 206 GLY A C 1
ATOM 1629 O O . GLY A 1 206 ? 34.372 37.186 29.392 1.00 9.68 206 GLY A O 1
ATOM 1630 N N . GLY A 1 207 ? 34.260 36.611 31.566 1.00 10.23 207 GLY A N 1
ATOM 1631 C CA . GLY A 1 207 ? 34.280 38.003 31.990 1.00 14.78 207 GLY A CA 1
ATOM 1632 C C . GLY A 1 207 ? 33.122 38.809 31.412 1.00 11.35 207 GLY A C 1
ATOM 1633 O O . GLY A 1 207 ? 31.954 38.372 31.440 1.00 9.67 207 GLY A O 1
ATOM 1634 N N . GLU A 1 208 ? 33.436 39.991 30.875 1.00 9.04 208 GLU A N 1
ATOM 1635 C CA . GLU A 1 208 ? 32.406 40.866 30.314 1.00 9.49 208 GLU A CA 1
ATOM 1636 C C . GLU A 1 208 ? 31.783 40.234 29.069 1.00 11.13 208 GLU A C 1
ATOM 1637 O O . GLU A 1 208 ? 30.709 40.644 28.648 1.00 9.57 208 GLU A O 1
ATOM 1643 N N . SER A 1 209 ? 32.452 39.222 28.500 1.00 8.10 209 SER A N 1
ATOM 1644 C CA . SER A 1 209 ? 31.941 38.544 27.302 1.00 6.99 209 SER A CA 1
ATOM 1645 C C . SER A 1 209 ? 31.162 37.255 27.588 1.00 8.40 209 SER A C 1
ATOM 1646 O O . SER A 1 209 ? 30.712 36.596 26.668 1.00 8.57 209 SER A O 1
ATOM 1649 N N . ALA A 1 210 ? 31.030 36.883 28.858 1.00 6.69 210 ALA A N 1
ATOM 1650 C CA . ALA A 1 210 ? 30.369 35.624 29.212 1.00 6.43 210 ALA A CA 1
ATOM 1651 C C . ALA A 1 210 ? 28.987 35.427 28.567 1.00 4.07 210 ALA A C 1
ATOM 1652 O O . ALA A 1 210 ? 28.691 34.362 28.005 1.00 7.78 210 ALA A O 1
ATOM 1654 N N . ARG A 1 211 ? 28.144 36.447 28.640 1.00 5.72 211 ARG A N 1
ATOM 1655 C CA . ARG A 1 211 ? 26.762 36.274 28.184 1.00 4.74 211 ARG A CA 1
ATOM 1656 C C . ARG A 1 211 ? 26.713 35.922 26.680 1.00 6.26 211 ARG A C 1
ATOM 1657 O O . ARG A 1 211 ? 25.966 35.017 26.274 1.00 6.75 211 ARG A O 1
ATOM 1665 N N . THR A 1 212 ? 27.497 36.617 25.865 1.00 6.14 212 THR A N 1
ATOM 1666 C CA . THR A 1 212 ? 27.439 36.376 24.414 1.00 6.28 212 THR A CA 1
ATOM 1667 C C . THR A 1 212 ? 28.213 35.130 24.045 1.00 6.66 212 THR A C 1
ATOM 1668 O O . THR A 1 212 ? 27.897 34.455 23.062 1.00 6.74 212 THR A O 1
ATOM 1672 N N . ALA A 1 213 ? 29.233 34.813 24.832 1.00 6.36 213 ALA A N 1
ATOM 1673 C CA . ALA A 1 213 ? 29.989 33.596 24.580 1.00 6.15 213 ALA A CA 1
ATOM 1674 C C . ALA A 1 213 ? 29.102 32.368 24.726 1.00 6.66 213 ALA A C 1
ATOM 1675 O O . ALA A 1 213 ? 29.095 31.478 23.865 1.00 6.70 213 ALA A O 1
ATOM 1677 N N . VAL A 1 214 ? 28.354 32.320 25.829 1.00 4.84 214 VAL A N 1
ATOM 1678 C CA . VAL A 1 214 ? 27.494 31.191 26.087 1.00 5.29 214 VAL A CA 1
ATOM 1679 C C . VAL A 1 214 ? 26.395 31.144 25.025 1.00 6.94 214 VAL A C 1
ATOM 1680 O O . VAL A 1 214 ? 26.158 30.101 24.431 1.00 5.73 214 VAL A O 1
ATOM 1684 N N . ALA A 1 215 ? 25.745 32.277 24.764 1.00 7.55 215 ALA A N 1
ATOM 1685 C CA . ALA A 1 215 ? 24.675 32.308 23.757 1.00 5.36 215 ALA A CA 1
ATOM 1686 C C . ALA A 1 215 ? 25.141 31.828 22.379 1.00 5.81 215 ALA A C 1
ATOM 1687 O O . ALA A 1 215 ? 24.406 31.141 21.665 1.00 7.01 215 ALA A O 1
ATOM 1689 N N . SER A 1 216 ? 26.369 32.177 22.015 1.00 6.23 216 SER A N 1
ATOM 1690 C CA . SER A 1 216 ? 26.874 31.889 20.670 1.00 6.85 216 SER A CA 1
ATOM 1691 C C . SER A 1 216 ? 27.008 30.387 20.399 1.00 5.48 216 SER A C 1
ATOM 1692 O O . SER A 1 216 ? 27.104 29.961 19.254 1.00 6.95 216 SER A O 1
ATOM 1695 N N . LEU A 1 217 ? 27.044 29.588 21.458 1.00 6.06 217 LEU A N 1
ATOM 1696 C CA . LEU A 1 217 ? 27.227 28.136 21.317 1.00 6.81 217 LEU A CA 1
ATOM 1697 C C . LEU A 1 217 ? 26.109 27.490 20.482 1.00 8.65 217 LEU A C 1
ATOM 1698 O O . LEU A 1 217 ? 26.351 26.509 19.774 1.00 7.25 217 LEU A O 1
ATOM 1703 N N . ILE A 1 218 ? 24.899 28.052 20.551 1.00 5.67 218 ILE A N 1
ATOM 1704 C CA . ILE A 1 218 ? 23.750 27.442 19.895 1.00 7.70 218 ILE A CA 1
ATOM 1705 C C . ILE A 1 218 ? 22.868 28.403 19.109 1.00 8.88 218 ILE A C 1
ATOM 1706 O O . ILE A 1 218 ? 21.763 28.038 18.742 1.00 6.68 218 ILE A O 1
ATOM 1711 N N . SER A 1 219 ? 23.341 29.624 18.858 1.00 6.17 219 SER A N 1
ATOM 1712 C CA . SER A 1 219 ? 22.499 30.623 18.193 1.00 5.67 219 SER A CA 1
ATOM 1713 C C . SER A 1 219 ? 22.765 30.756 16.685 1.00 5.05 219 SER A C 1
ATOM 1714 O O . SER A 1 219 ? 22.390 31.764 16.061 1.00 7.78 219 SER A O 1
ATOM 1717 N N . PHE A 1 220 ? 23.405 29.746 16.104 1.00 4.53 220 PHE A N 1
ATOM 1718 C CA . PHE A 1 220 ? 23.602 29.716 14.654 1.00 6.41 220 PHE A CA 1
ATOM 1719 C C . PHE A 1 220 ? 23.071 28.411 14.135 1.00 6.53 220 PHE A C 1
ATOM 1720 O O . PHE A 1 220 ? 23.422 27.353 14.662 1.00 9.49 220 PHE A O 1
ATOM 1728 N N . PRO A 1 221 ? 22.221 28.462 13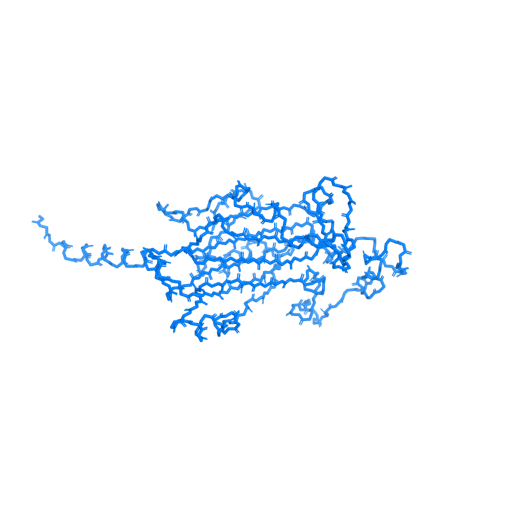.102 1.00 7.10 221 PRO A N 1
ATOM 1729 C CA . PRO A 1 221 ? 21.611 27.218 12.611 1.00 6.97 221 PRO A CA 1
ATOM 1730 C C . PRO A 1 221 ? 22.672 26.283 12.054 1.00 7.41 221 PRO A C 1
ATOM 1731 O O . PRO A 1 221 ? 23.669 26.745 11.496 1.00 9.16 221 PRO A O 1
ATOM 1735 N N . THR A 1 222 ? 22.462 24.980 12.229 1.00 7.14 222 THR A N 1
ATOM 1736 C CA . THR A 1 222 ? 23.323 23.965 11.620 1.00 8.37 222 THR A CA 1
ATOM 1737 C C . THR A 1 222 ? 22.731 23.523 10.288 1.00 8.03 222 THR A C 1
ATOM 1738 O O . THR A 1 222 ? 21.604 23.035 10.233 1.00 14.10 222 THR A O 1
ATOM 1742 N N . PHE A 1 223 ? 23.489 23.701 9.217 1.00 5.86 223 PHE A N 1
ATOM 1743 C CA . PHE A 1 223 ? 23.042 23.290 7.898 1.00 6.97 223 PHE A CA 1
ATOM 1744 C C . PHE A 1 223 ? 23.274 21.795 7.718 1.00 7.37 223 PHE A C 1
ATOM 1745 O O . PHE A 1 223 ? 24.317 21.259 8.107 1.00 7.21 223 PHE A O 1
ATOM 1753 N N . SER A 1 224 ? 22.307 21.116 7.114 1.00 4.67 224 SER A N 1
ATOM 1754 C CA . SER A 1 224 ? 22.546 19.733 6.774 1.00 6.41 224 SER A CA 1
ATOM 1755 C C . SER A 1 224 ? 21.763 19.319 5.543 1.00 5.33 224 SER A C 1
ATOM 1756 O O . SER A 1 224 ? 20.602 19.697 5.372 1.00 4.61 224 SER A O 1
ATOM 1759 N N . THR A 1 225 ? 22.400 18.528 4.694 1.00 4.90 225 THR A N 1
ATOM 1760 C CA . THR A 1 225 ? 21.674 17.863 3.612 1.00 5.41 225 THR A CA 1
ATOM 1761 C C . THR A 1 225 ? 22.481 16.657 3.180 1.00 6.63 225 THR A C 1
ATOM 1762 O O . THR A 1 225 ? 23.617 16.473 3.625 1.00 6.31 225 THR A O 1
ATOM 1766 N N . ALA A 1 226 ? 21.889 15.828 2.330 1.00 5.20 226 ALA A N 1
ATOM 1767 C CA . ALA A 1 226 ? 22.652 14.772 1.683 1.00 4.67 226 ALA A CA 1
ATOM 1768 C C . ALA A 1 226 ? 22.588 14.993 0.185 1.00 4.60 226 ALA A C 1
ATOM 1769 O O . ALA A 1 226 ? 21.544 15.384 -0.346 1.00 6.13 226 ALA A O 1
ATOM 1771 N N . TYR A 1 227 ? 23.713 14.750 -0.478 1.00 4.11 227 TYR A N 1
ATOM 1772 C CA . TYR A 1 227 ? 23.841 14.921 -1.919 1.00 4.90 227 TYR A CA 1
ATOM 1773 C C . TYR A 1 227 ? 24.142 13.579 -2.575 1.00 4.94 227 TYR A C 1
ATOM 1774 O O . TYR A 1 227 ? 24.827 12.731 -1.995 1.00 4.15 227 TYR A O 1
ATOM 1783 N N . VAL A 1 228 ? 23.646 13.409 -3.799 1.00 4.33 228 VAL A N 1
ATOM 1784 C CA . VAL A 1 228 ? 23.843 12.170 -4.551 1.00 4.28 228 VAL A CA 1
ATOM 1785 C C . VAL A 1 228 ? 25.330 11.809 -4.746 1.00 5.15 228 VAL A C 1
ATOM 1786 O O . VAL A 1 228 ? 25.705 10.635 -4.714 1.00 5.71 228 VAL A O 1
ATOM 1790 N N . ASN A 1 229 ? 26.168 12.817 -4.946 1.00 3.98 229 ASN A N 1
ATOM 1791 C CA . ASN A 1 229 ? 27.607 12.589 -4.971 1.00 4.78 229 ASN A CA 1
ATOM 1792 C C . ASN A 1 229 ? 28.388 13.822 -4.590 1.00 5.75 229 ASN A C 1
ATOM 1793 O O . ASN A 1 229 ? 27.821 14.916 -4.458 1.00 5.99 229 ASN A O 1
ATOM 1798 N N . GLU A 1 230 ? 29.689 13.635 -4.406 1.00 5.45 230 GLU A N 1
ATOM 1799 C CA . GLU A 1 230 ? 30.563 14.723 -4.014 1.00 5.10 230 GLU A CA 1
ATOM 1800 C C . GLU A 1 230 ? 30.584 15.828 -5.070 1.00 8.49 230 GLU A C 1
ATOM 1801 O O . GLU A 1 230 ? 30.658 17.005 -4.738 1.00 6.88 230 GLU A O 1
ATOM 1807 N N . LYS A 1 231 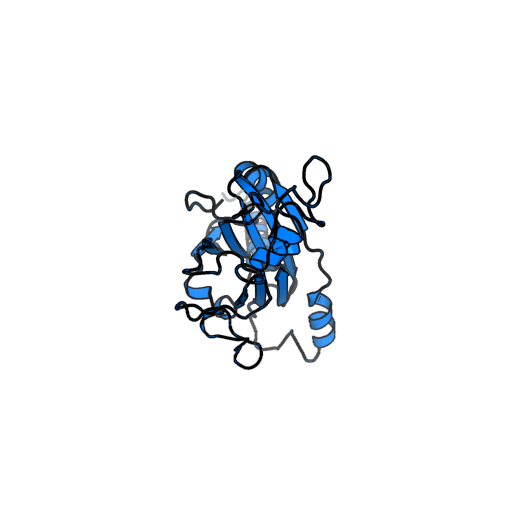? 30.530 15.448 -6.348 1.00 6.03 231 LYS A N 1
ATOM 1808 C CA . LYS A 1 231 ? 30.578 16.429 -7.427 1.00 6.26 231 LYS A CA 1
ATOM 1809 C C . LYS A 1 231 ? 29.462 17.458 -7.279 1.00 5.52 231 LYS A C 1
ATOM 1810 O O . LYS A 1 231 ? 29.696 18.674 -7.320 1.00 6.05 231 LYS A O 1
ATOM 1816 N N . VAL A 1 232 ? 28.246 16.971 -7.072 1.00 5.87 232 VAL A N 1
ATOM 1817 C CA . VAL A 1 232 ? 27.105 17.854 -6.901 1.00 4.35 232 VAL A CA 1
ATOM 1818 C C . VAL A 1 232 ? 27.197 18.684 -5.606 1.00 6.40 232 VAL A C 1
ATOM 1819 O O . VAL A 1 232 ? 26.895 19.870 -5.584 1.00 5.80 232 VAL A O 1
ATOM 1823 N N . ALA A 1 233 ? 27.613 18.051 -4.518 1.00 3.41 233 ALA A N 1
ATOM 1824 C CA . ALA A 1 233 ? 27.806 18.767 -3.265 1.00 5.90 233 ALA A CA 1
ATOM 1825 C C . ALA A 1 233 ? 28.763 19.947 -3.428 1.00 5.84 233 ALA A C 1
ATOM 1826 O O . ALA A 1 233 ? 28.503 21.034 -2.921 1.00 7.01 233 ALA A O 1
ATOM 1828 N N . VAL A 1 234 ? 29.886 19.708 -4.102 1.00 4.74 234 VAL A N 1
ATOM 1829 C CA . VAL A 1 234 ? 30.890 20.757 -4.246 1.00 5.58 234 VAL A CA 1
ATOM 1830 C C . VAL A 1 234 ? 30.349 21.929 -5.064 1.00 6.53 234 VAL A C 1
ATOM 1831 O O . VAL A 1 234 ? 30.522 23.087 -4.697 1.00 7.06 234 VAL A O 1
ATOM 1835 N N . GLU A 1 235 ? 29.683 21.650 -6.183 1.00 5.29 235 GLU A N 1
ATOM 1836 C CA . GLU A 1 235 ? 29.246 22.761 -7.024 1.00 7.29 235 GLU A CA 1
ATOM 1837 C C . GLU A 1 235 ? 28.064 23.527 -6.452 1.00 6.50 235 GLU A C 1
ATOM 1838 O O . GLU A 1 235 ? 27.982 24.732 -6.628 1.00 7.94 235 GLU A O 1
ATOM 1844 N N . ASN A 1 236 ? 27.166 22.843 -5.750 1.00 7.58 236 ASN A N 1
ATOM 1845 C CA . ASN A 1 236 ? 25.956 23.495 -5.256 1.00 9.04 236 ASN A CA 1
ATOM 1846 C C . ASN A 1 236 ? 25.958 23.978 -3.805 1.00 8.76 236 ASN A C 1
ATOM 1847 O O . ASN A 1 236 ? 25.141 24.813 -3.435 1.00 9.17 236 ASN A O 1
ATOM 1852 N N . PHE A 1 237 ? 26.886 23.477 -3.001 1.00 5.91 237 PHE A N 1
ATOM 1853 C CA . PHE A 1 237 ? 27.002 23.928 -1.624 1.00 7.88 237 PHE A CA 1
ATOM 1854 C C . PHE A 1 237 ? 28.381 24.524 -1.319 1.00 7.12 237 PHE A C 1
ATOM 1855 O O . PHE A 1 237 ? 28.484 25.714 -1.011 1.00 8.91 237 PHE A O 1
ATOM 1863 N N . PHE A 1 238 ? 29.436 23.712 -1.378 1.00 4.91 238 PHE A N 1
ATOM 1864 C CA . PHE A 1 238 ? 30.744 24.188 -0.910 1.00 5.84 238 PHE A CA 1
ATOM 1865 C C . PHE A 1 238 ? 31.300 25.347 -1.702 1.00 7.45 238 PHE A C 1
ATOM 1866 O O . PHE A 1 238 ? 31.714 26.359 -1.138 1.00 9.56 238 PHE A O 1
ATOM 1874 N N . GLN A 1 239 ? 31.331 25.206 -3.017 1.00 5.00 239 GLN A N 1
ATOM 1875 C CA . GLN A 1 239 ? 31.905 26.288 -3.810 1.00 5.56 239 GLN A CA 1
ATOM 1876 C C . GLN A 1 239 ? 31.230 27.647 -3.620 1.00 6.25 239 GLN A C 1
ATOM 1877 O O . GLN A 1 239 ? 31.902 28.624 -3.307 1.00 7.34 239 GLN A O 1
ATOM 1883 N N . PRO A 1 240 ? 29.899 27.712 -3.762 1.00 8.37 240 PRO A N 1
ATOM 1884 C CA . PRO A 1 240 ? 29.231 29.011 -3.586 1.00 7.25 240 PRO A CA 1
ATOM 1885 C C . PRO A 1 240 ? 29.360 29.606 -2.174 1.00 9.57 240 PRO A C 1
ATOM 1886 O O . PRO A 1 240 ? 29.323 30.831 -2.042 1.00 10.18 240 PRO A O 1
ATOM 1890 N N . ARG A 1 241 ? 29.495 28.769 -1.147 1.00 7.82 241 ARG A N 1
ATOM 1891 C CA . ARG A 1 241 ? 29.650 29.265 0.232 1.00 11.99 241 ARG A CA 1
ATOM 1892 C C . ARG A 1 241 ? 31.097 29.696 0.480 1.00 8.79 241 ARG A C 1
ATOM 1893 O O . ARG A 1 241 ? 31.413 30.214 1.557 1.00 9.79 241 ARG A O 1
ATOM 1901 N N . GLU A 1 242 ? 31.964 29.455 -0.502 1.00 7.44 242 GLU A N 1
ATOM 1902 C CA . GLU A 1 242 ? 33.413 29.679 -0.360 1.00 9.92 242 GLU A CA 1
ATOM 1903 C C . GLU A 1 242 ? 33.967 28.897 0.833 1.00 9.39 242 GLU A C 1
ATOM 1904 O O . GLU A 1 242 ? 34.862 29.364 1.555 1.00 10.56 242 GLU A O 1
ATOM 1910 N N . LEU A 1 243 ? 33.442 27.685 0.994 1.00 9.57 243 LEU A N 1
ATOM 1911 C CA . LEU A 1 243 ? 33.945 26.722 1.962 1.00 8.17 243 LEU A CA 1
ATOM 1912 C C . LEU A 1 243 ? 34.950 25.810 1.269 1.00 11.54 243 LEU A C 1
ATOM 1913 O O . LEU A 1 243 ? 34.612 25.147 0.291 1.00 7.52 243 LEU A O 1
ATOM 1918 N N . VAL A 1 244 ? 36.184 25.765 1.759 1.00 7.80 244 VAL A N 1
ATOM 1919 C CA . VAL A 1 244 ? 37.156 24.849 1.178 1.00 9.15 244 VAL A CA 1
ATOM 1920 C C . VAL A 1 244 ? 36.818 23.414 1.522 1.00 8.15 244 VAL A C 1
ATOM 1921 O O . VAL A 1 244 ? 36.177 23.123 2.536 1.00 8.76 244 VAL A O 1
ATOM 1925 N N . TYR A 1 245 ? 37.257 22.513 0.662 1.00 7.30 245 TYR A N 1
ATOM 1926 C CA . TYR A 1 245 ? 36.842 21.125 0.724 1.00 6.60 245 TYR A CA 1
ATOM 1927 C C . TYR A 1 245 ? 37.885 20.342 -0.051 1.00 7.14 245 TYR A C 1
ATOM 1928 O O . TYR A 1 245 ? 38.326 20.772 -1.114 1.00 7.86 245 TYR A O 1
ATOM 1937 N N . GLN A 1 246 ? 38.282 19.189 0.464 1.00 8.28 246 GLN A N 1
ATOM 1938 C CA . GLN A 1 246 ? 39.240 18.371 -0.263 1.00 4.35 246 GLN A CA 1
ATOM 1939 C C . GLN A 1 246 ? 38.512 17.221 -0.958 1.00 7.17 246 GLN A C 1
ATOM 1940 O O . GLN A 1 246 ? 37.813 16.429 -0.317 1.00 5.71 246 GLN A O 1
ATOM 1946 N N . ASN A 1 247 ? 38.647 17.128 -2.280 1.00 5.46 247 ASN A N 1
ATOM 1947 C CA . ASN A 1 247 ? 37.895 16.080 -2.963 1.00 6.32 247 ASN A CA 1
ATOM 1948 C C . ASN A 1 247 ? 38.539 14.689 -2.897 1.00 8.52 247 ASN A C 1
ATOM 1949 O O . ASN A 1 247 ? 39.613 14.519 -2.309 1.00 8.46 247 ASN A O 1
ATOM 1954 N N . SER A 1 248 ? 37.866 13.709 -3.500 1.00 6.08 248 SER A N 1
ATOM 1955 C CA . SER A 1 248 ? 38.263 12.301 -3.449 1.00 8.23 248 SER A CA 1
ATOM 1956 C C . SER A 1 248 ? 39.629 12.008 -4.055 1.00 8.40 248 SER A C 1
ATOM 1957 O O . SER A 1 248 ? 40.155 10.903 -3.898 1.00 7.77 248 SER A O 1
ATOM 1960 N N . TYR A 1 249 ? 40.183 12.995 -4.753 1.00 8.50 249 TYR A N 1
ATOM 1961 C CA . TYR A 1 249 ? 41.472 12.843 -5.400 1.00 10.52 249 TYR A CA 1
ATOM 1962 C C . TYR A 1 249 ? 42.591 13.559 -4.652 1.00 12.32 249 TYR A C 1
ATOM 1963 O O . TYR A 1 249 ? 43.737 13.543 -5.089 1.00 12.69 249 TYR A O 1
ATOM 1972 N N . GLY A 1 250 ? 42.255 14.193 -3.532 1.00 9.39 250 GLY A N 1
ATOM 1973 C CA . GLY A 1 250 ? 43.235 14.916 -2.743 1.00 8.71 250 GLY A CA 1
ATOM 1974 C C . GLY A 1 250 ? 43.390 16.388 -3.084 1.00 10.92 250 GLY A C 1
ATOM 1975 O O . GLY A 1 250 ? 44.245 17.068 -2.509 1.00 12.65 250 GLY A O 1
ATOM 1976 N N . TYR A 1 251 ? 42.567 16.881 -4.016 1.00 9.28 251 TYR A N 1
ATOM 1977 C CA . TYR A 1 251 ? 42.610 18.278 -4.445 1.00 9.32 251 TYR A CA 1
ATOM 1978 C C . TYR A 1 251 ? 41.736 19.176 -3.594 1.00 10.34 251 TYR A C 1
ATOM 1979 O O . TYR A 1 251 ? 40.619 18.811 -3.266 1.00 9.39 251 TYR A O 1
ATOM 1988 N N . THR A 1 252 ? 42.233 20.369 -3.284 1.00 8.18 252 THR A N 1
ATOM 1989 C CA . THR A 1 252 ? 41.420 21.408 -2.663 1.00 8.73 252 THR A CA 1
ATOM 1990 C C . THR A 1 252 ? 40.515 22.050 -3.698 1.00 8.91 252 THR A C 1
ATOM 1991 O O . THR A 1 252 ? 40.983 22.524 -4.732 1.00 8.46 252 THR A O 1
ATOM 1995 N N . VAL A 1 253 ? 39.216 22.064 -3.400 1.00 6.49 253 VAL A N 1
ATOM 1996 C CA . VAL A 1 253 ? 38.216 22.633 -4.280 1.00 6.99 253 VAL A CA 1
ATOM 1997 C C . VAL A 1 253 ? 37.294 23.534 -3.462 1.00 9.27 253 VAL A C 1
ATOM 1998 O O . VAL A 1 253 ? 36.382 24.174 -4.002 1.00 10.17 253 VAL A O 1
#